Protein AF-A0AAV0BXD7-F1 (afdb_monomer)

Structure (mmCIF, N/CA/C/O backbone):
data_AF-A0AAV0BXD7-F1
#
_entry.id   AF-A0AAV0BXD7-F1
#
loop_
_atom_site.group_PDB
_atom_site.id
_atom_site.t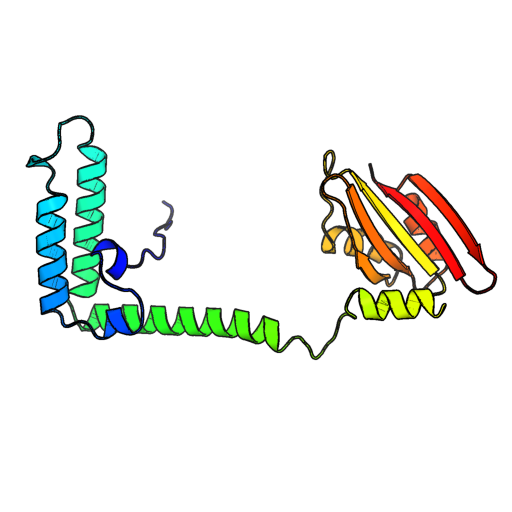ype_symbol
_atom_site.label_atom_id
_atom_site.label_alt_id
_atom_site.label_comp_id
_atom_site.label_asym_id
_atom_site.label_entity_id
_atom_site.label_seq_id
_atom_site.pdbx_PDB_ins_code
_atom_site.Cartn_x
_atom_site.Cartn_y
_atom_site.Cartn_z
_atom_site.occupancy
_atom_site.B_iso_or_equiv
_atom_site.auth_seq_id
_atom_site.auth_comp_id
_atom_site.auth_asym_id
_atom_site.auth_atom_id
_atom_site.pdbx_PDB_model_num
ATOM 1 N N . MET A 1 1 ? 23.981 0.381 -3.438 1.00 33.94 1 MET A N 1
ATOM 2 C CA . MET A 1 1 ? 23.405 0.064 -4.762 1.00 33.94 1 MET A CA 1
ATOM 3 C C . MET A 1 1 ? 22.057 -0.590 -4.518 1.00 33.94 1 MET A C 1
ATOM 5 O O . MET A 1 1 ? 22.000 -1.546 -3.753 1.00 33.94 1 MET A O 1
ATOM 9 N N . GLY A 1 2 ? 20.989 0.045 -5.006 1.00 35.38 2 GLY A N 1
ATOM 10 C CA . GLY A 1 2 ? 19.602 -0.238 -4.641 1.00 35.38 2 GLY A CA 1
ATOM 11 C C . GLY A 1 2 ? 19.158 -1.633 -5.059 1.00 35.38 2 GLY A C 1
ATOM 12 O O . GLY A 1 2 ? 19.275 -2.006 -6.223 1.00 35.38 2 GLY A O 1
ATOM 13 N N . ARG A 1 3 ? 18.633 -2.392 -4.094 1.00 39.47 3 ARG A N 1
ATOM 14 C CA . ARG A 1 3 ? 17.808 -3.575 -4.347 1.00 39.47 3 ARG A CA 1
ATOM 15 C C . ARG A 1 3 ? 16.413 -3.102 -4.761 1.00 39.47 3 ARG A C 1
ATOM 17 O O . ARG A 1 3 ? 15.443 -3.350 -4.061 1.00 39.47 3 ARG A O 1
ATOM 24 N N . ASP A 1 4 ? 16.339 -2.413 -5.893 1.00 37.16 4 ASP A N 1
ATOM 25 C CA . ASP A 1 4 ? 15.114 -2.268 -6.681 1.00 37.16 4 ASP A CA 1
ATOM 26 C C . ASP A 1 4 ? 15.006 -3.473 -7.628 1.00 37.16 4 ASP A C 1
ATOM 28 O O . ASP A 1 4 ? 14.724 -3.353 -8.819 1.00 37.16 4 ASP A O 1
ATOM 32 N N . GLU A 1 5 ? 15.283 -4.666 -7.096 1.00 47.72 5 GLU A N 1
ATOM 33 C CA . GLU A 1 5 ? 14.813 -5.902 -7.695 1.00 47.72 5 GLU A CA 1
ATOM 34 C C . GLU A 1 5 ? 13.338 -5.959 -7.307 1.00 47.72 5 GLU A C 1
ATOM 36 O O . GLU A 1 5 ? 12.943 -6.522 -6.285 1.00 47.72 5 GLU A O 1
ATOM 41 N N . GLU A 1 6 ? 12.541 -5.213 -8.084 1.00 49.84 6 GLU A N 1
ATOM 42 C CA . GLU A 1 6 ? 11.120 -5.460 -8.290 1.00 49.84 6 GLU A CA 1
ATOM 43 C C . GLU A 1 6 ? 10.896 -6.955 -8.089 1.00 49.84 6 GLU A C 1
ATOM 45 O O . GLU A 1 6 ? 11.649 -7.749 -8.657 1.00 49.84 6 GLU A O 1
ATOM 50 N N . VAL A 1 7 ? 9.929 -7.339 -7.252 1.00 50.66 7 VAL A N 1
ATOM 51 C CA . VAL A 1 7 ? 9.499 -8.735 -7.086 1.00 50.66 7 VAL A CA 1
ATOM 52 C C . VAL A 1 7 ? 8.868 -9.161 -8.415 1.00 50.66 7 VAL A C 1
ATOM 54 O O . VAL A 1 7 ? 7.652 -9.263 -8.561 1.00 50.66 7 VAL A O 1
ATOM 57 N N . ALA A 1 8 ? 9.720 -9.254 -9.427 1.00 56.94 8 ALA A N 1
ATOM 58 C CA . ALA A 1 8 ? 9.428 -9.472 -10.809 1.00 56.94 8 ALA A CA 1
ATOM 59 C C . ALA A 1 8 ? 9.098 -10.941 -10.854 1.00 56.94 8 ALA A C 1
ATOM 61 O O . ALA A 1 8 ? 9.928 -11.805 -10.576 1.00 56.94 8 ALA A O 1
ATOM 62 N N . ASP A 1 9 ? 7.831 -11.198 -11.110 1.00 77.00 9 ASP A N 1
ATOM 63 C CA . ASP A 1 9 ? 7.307 -12.533 -11.201 1.00 77.00 9 ASP A CA 1
ATOM 64 C C . ASP A 1 9 ? 8.135 -13.329 -12.227 1.00 77.00 9 ASP A C 1
ATOM 66 O O . ASP A 1 9 ? 8.041 -13.098 -13.435 1.00 77.00 9 ASP A O 1
ATOM 70 N N . HIS A 1 10 ? 9.001 -14.229 -11.743 1.00 82.69 10 HIS A N 1
ATOM 71 C CA . HIS A 1 10 ? 9.926 -14.988 -12.592 1.00 82.69 10 HIS A CA 1
ATOM 72 C C . HIS A 1 10 ? 9.168 -15.790 -13.659 1.00 82.69 10 HIS A C 1
ATOM 74 O O . HIS A 1 10 ? 9.637 -15.930 -14.791 1.00 82.69 10 HIS A O 1
ATOM 80 N N . TYR A 1 11 ? 7.950 -16.236 -13.333 1.00 85.00 11 TYR A N 1
ATOM 81 C CA . TYR A 1 11 ? 7.030 -16.874 -14.270 1.00 85.00 11 TYR A CA 1
ATOM 82 C C . TYR A 1 11 ? 6.629 -15.925 -15.419 1.00 85.00 11 TYR A C 1
ATOM 84 O O . TYR A 1 11 ? 6.744 -16.297 -16.588 1.00 85.00 11 TYR A O 1
ATOM 92 N N . SER A 1 12 ? 6.286 -14.667 -15.134 1.00 85.12 12 SER A N 1
ATOM 93 C CA . SER A 1 12 ? 5.970 -13.640 -16.141 1.00 85.12 12 SER A CA 1
ATOM 94 C C . SER A 1 12 ? 7.152 -13.326 -17.059 1.00 85.12 12 SER A C 1
ATOM 96 O O . SER A 1 12 ? 6.967 -13.145 -18.269 1.00 85.12 12 SER A O 1
ATOM 98 N N . VAL A 1 13 ? 8.386 -13.338 -16.538 1.00 86.06 13 VAL A N 1
ATOM 99 C CA . VAL A 1 13 ? 9.598 -13.161 -17.363 1.00 86.06 13 VAL A CA 1
ATOM 100 C C . VAL A 1 13 ? 9.714 -14.275 -18.405 1.00 86.06 13 VAL A C 1
ATOM 102 O O . VAL A 1 13 ? 10.025 -13.994 -19.563 1.00 86.06 13 VAL A O 1
ATOM 105 N N . LEU A 1 14 ? 9.350 -15.511 -18.061 1.00 84.75 14 LEU A N 1
ATOM 106 C CA . LEU A 1 14 ? 9.288 -16.651 -18.988 1.00 84.75 14 LEU A CA 1
ATOM 107 C C . LEU A 1 14 ? 8.033 -16.648 -19.879 1.00 84.75 14 LEU A C 1
ATOM 109 O O . LEU A 1 14 ? 8.008 -17.334 -20.897 1.00 84.75 14 LEU A O 1
ATOM 113 N N . GLY A 1 15 ? 7.033 -15.818 -19.567 1.00 82.50 15 GLY A N 1
ATOM 114 C CA . GLY A 1 15 ? 5.733 -15.799 -20.250 1.00 82.50 15 GLY A CA 1
ATOM 115 C C . GLY A 1 15 ? 4.795 -16.914 -19.784 1.00 82.50 15 GLY A C 1
ATOM 116 O O . GLY A 1 15 ? 3.957 -17.372 -20.554 1.00 82.50 15 GLY A O 1
ATOM 117 N N . LEU A 1 16 ? 4.976 -17.373 -18.548 1.00 84.62 16 LEU A N 1
ATOM 118 C CA . LEU A 1 16 ? 4.164 -18.388 -17.892 1.00 84.62 16 LEU A CA 1
ATOM 119 C C . LEU A 1 16 ? 3.165 -17.726 -16.929 1.00 84.62 16 LEU A C 1
ATOM 121 O O . LEU A 1 16 ? 3.444 -16.637 -16.420 1.00 84.62 16 LEU A O 1
ATOM 125 N N . PRO A 1 17 ? 2.011 -18.362 -16.661 1.00 79.06 17 PRO A N 1
ATOM 126 C CA . PRO A 1 17 ? 1.059 -17.854 -15.681 1.00 79.06 17 PRO A CA 1
ATOM 127 C C . PRO A 1 17 ? 1.671 -17.847 -14.272 1.00 79.06 17 PRO A C 1
ATOM 129 O O . PRO A 1 17 ? 2.262 -18.831 -13.830 1.00 79.06 17 PRO A O 1
ATOM 132 N N . SER A 1 18 ? 1.514 -16.729 -13.560 1.00 76.81 18 SER A N 1
ATOM 133 C CA . SER A 1 18 ? 1.902 -16.584 -12.151 1.00 76.81 18 SER A CA 1
ATOM 134 C C . SER A 1 18 ? 0.850 -17.171 -11.212 1.00 76.81 18 SER A C 1
ATOM 136 O O . SER A 1 18 ? -0.349 -17.084 -11.474 1.00 76.81 18 SER A O 1
ATOM 138 N N . GLY A 1 19 ? 1.276 -17.668 -10.049 1.00 70.56 19 GLY A N 1
ATOM 139 C CA . GLY A 1 19 ? 0.378 -18.056 -8.959 1.00 70.56 19 GLY A CA 1
ATOM 140 C C . GLY A 1 19 ? 0.235 -19.561 -8.810 1.00 70.56 19 GLY A C 1
ATOM 141 O O . GLY A 1 19 ? 1.196 -20.290 -9.021 1.00 70.56 19 GLY A O 1
ATOM 142 N N . GLU A 1 20 ? -0.962 -20.015 -8.434 1.00 67.50 20 GLU A N 1
ATOM 143 C CA . GLU A 1 20 ? -1.267 -21.443 -8.253 1.00 67.50 20 GLU A CA 1
ATOM 144 C C . GLU A 1 20 ? -1.014 -22.253 -9.531 1.00 67.50 20 GLU A C 1
ATOM 146 O O . GLU A 1 20 ? -0.604 -23.406 -9.454 1.00 67.50 20 GLU A O 1
ATOM 151 N N . GLU A 1 21 ? -1.241 -21.661 -10.706 1.00 74.06 21 GLU A N 1
ATOM 152 C CA . GLU A 1 21 ? -0.943 -22.312 -11.984 1.00 74.06 21 GLU A CA 1
ATOM 153 C C . GLU A 1 21 ? 0.560 -22.376 -12.260 1.00 74.06 21 GLU A C 1
ATOM 155 O O . GLU A 1 21 ? 1.041 -23.411 -12.710 1.00 74.06 21 GLU A O 1
ATOM 160 N N . GLY A 1 22 ? 1.311 -21.325 -11.917 1.00 75.12 22 GLY A N 1
ATOM 161 C CA . GLY A 1 22 ? 2.767 -21.280 -12.073 1.00 75.12 22 GLY A CA 1
ATOM 162 C C . GLY A 1 22 ? 3.482 -22.346 -11.243 1.00 75.12 22 GLY A C 1
ATOM 163 O O . GLY A 1 22 ? 4.311 -23.086 -11.770 1.00 75.12 22 GLY A O 1
ATOM 164 N N . SER A 1 23 ? 3.094 -22.505 -9.974 1.00 70.75 23 SER A N 1
ATOM 165 C CA . SER A 1 23 ? 3.673 -23.518 -9.076 1.00 70.75 23 SER A CA 1
ATOM 166 C C . SER A 1 23 ? 3.314 -24.959 -9.474 1.00 70.75 23 SER A C 1
ATOM 168 O O . SER A 1 23 ? 4.019 -25.896 -9.103 1.00 70.75 23 SER A O 1
ATOM 170 N N . LYS A 1 24 ? 2.230 -25.158 -10.242 1.00 78.69 24 LYS A N 1
ATOM 171 C CA . LYS A 1 24 ? 1.812 -26.470 -10.773 1.00 78.69 24 LYS A CA 1
ATOM 172 C C . LYS A 1 24 ? 2.527 -26.855 -12.072 1.00 78.69 24 LYS A C 1
ATOM 174 O O . LYS A 1 24 ? 2.364 -27.983 -12.536 1.00 78.69 24 LYS A O 1
ATOM 179 N N . LEU A 1 25 ? 3.305 -25.953 -12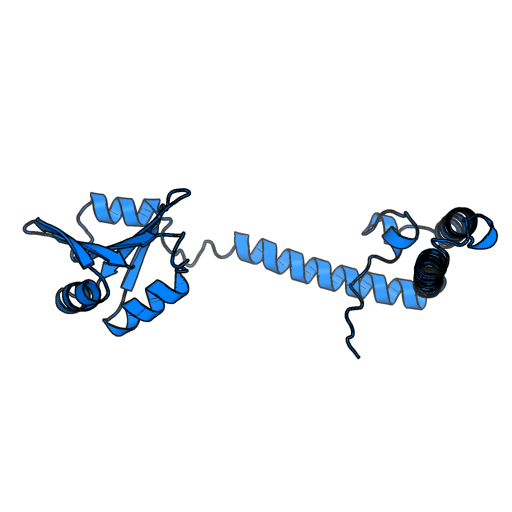.677 1.00 82.25 25 LEU A N 1
ATOM 180 C CA . LEU A 1 25 ? 4.023 -26.245 -13.917 1.00 82.25 25 LEU A CA 1
ATOM 181 C C . LEU A 1 25 ? 5.151 -27.257 -13.687 1.00 82.25 25 LEU A C 1
ATOM 183 O O . LEU A 1 25 ? 5.917 -27.176 -12.726 1.00 82.25 25 LEU A O 1
ATOM 187 N N . SER A 1 26 ? 5.289 -28.195 -14.624 1.00 83.62 26 SER A N 1
ATOM 188 C CA . SER A 1 26 ? 6.426 -29.119 -14.664 1.00 83.62 26 SER A CA 1
ATOM 189 C C . SER A 1 26 ? 7.719 -28.369 -15.034 1.00 83.62 26 SER A C 1
ATOM 191 O O . SER A 1 26 ? 7.671 -27.468 -15.883 1.00 83.62 26 SER A O 1
ATOM 193 N N . PRO A 1 27 ? 8.890 -28.740 -14.474 1.00 83.44 27 PRO A N 1
ATOM 194 C CA . PRO A 1 27 ? 10.184 -28.167 -14.867 1.00 83.44 27 PRO A CA 1
ATOM 195 C C . PRO A 1 27 ? 10.452 -28.267 -16.378 1.00 83.44 27 PRO A C 1
ATOM 197 O O . PRO A 1 27 ? 11.106 -27.399 -16.958 1.00 83.44 27 PRO A O 1
ATOM 200 N N . GLU A 1 28 ? 9.889 -29.270 -17.055 1.00 86.44 28 GLU A N 1
ATOM 201 C CA . GLU A 1 28 ? 9.986 -29.410 -18.511 1.00 86.44 28 GLU A CA 1
ATOM 202 C C . GLU A 1 28 ? 9.255 -28.288 -19.261 1.00 86.44 28 GLU A C 1
ATOM 204 O O . GLU A 1 28 ? 9.769 -27.755 -20.248 1.00 86.44 28 GLU A O 1
ATOM 209 N N . ALA A 1 29 ? 8.080 -27.879 -18.771 1.00 86.94 29 ALA A N 1
ATOM 210 C CA . ALA A 1 29 ? 7.321 -26.769 -19.342 1.00 86.94 29 ALA A CA 1
ATOM 211 C C . ALA A 1 29 ? 8.070 -25.439 -19.162 1.00 86.94 29 ALA A C 1
ATOM 213 O O . ALA A 1 29 ? 8.129 -24.629 -20.090 1.00 86.94 29 ALA A O 1
ATOM 214 N N . ILE A 1 30 ? 8.714 -25.256 -18.005 1.00 87.56 30 ILE A N 1
ATOM 215 C CA . ILE A 1 30 ? 9.555 -24.091 -17.700 1.00 87.56 30 ILE A CA 1
ATOM 216 C C . ILE A 1 30 ? 10.759 -24.039 -18.648 1.00 87.56 30 ILE A C 1
ATOM 218 O O . ILE A 1 30 ? 11.016 -23.009 -19.276 1.00 87.56 30 ILE A O 1
ATOM 222 N N . ARG A 1 31 ? 11.453 -25.168 -18.835 1.00 89.12 31 ARG A N 1
ATOM 223 C CA . ARG A 1 31 ? 12.578 -25.288 -19.776 1.00 89.12 31 ARG A CA 1
ATOM 224 C C . ARG A 1 31 ? 12.158 -25.004 -21.219 1.00 89.12 31 ARG A C 1
ATOM 226 O O . ARG A 1 31 ? 12.881 -24.324 -21.949 1.00 89.12 31 ARG A O 1
ATOM 233 N N . LYS A 1 32 ? 10.983 -25.485 -21.632 1.00 90.50 32 LYS A N 1
ATOM 234 C CA . LYS A 1 32 ? 10.425 -25.231 -22.968 1.00 90.50 32 LYS A CA 1
ATOM 235 C C . LYS A 1 32 ? 10.125 -23.745 -23.184 1.00 90.50 32 LYS A C 1
ATOM 237 O O . LYS A 1 32 ? 10.503 -23.199 -24.222 1.00 90.50 32 LYS A O 1
ATOM 242 N N . ALA A 1 33 ? 9.494 -23.088 -22.211 1.00 89.44 33 ALA A N 1
ATOM 243 C CA . ALA A 1 33 ? 9.203 -21.656 -22.266 1.00 89.44 33 ALA A CA 1
ATOM 244 C C . ALA A 1 33 ? 10.486 -20.813 -22.298 1.00 89.44 33 ALA A C 1
ATOM 246 O O . ALA A 1 33 ? 10.608 -19.909 -23.127 1.00 89.44 33 ALA A O 1
ATOM 247 N N . TYR A 1 34 ? 11.479 -21.174 -21.477 1.00 90.81 34 TYR A N 1
ATOM 248 C CA . TYR A 1 34 ? 12.809 -20.566 -21.504 1.00 90.81 34 TYR A CA 1
ATOM 249 C C . TYR A 1 34 ? 13.436 -20.644 -22.897 1.00 90.81 34 TYR A C 1
ATOM 251 O O . TYR A 1 34 ? 13.834 -19.619 -23.443 1.00 90.81 34 TYR A O 1
ATOM 259 N N . TYR A 1 35 ? 13.468 -21.831 -23.510 1.00 89.06 35 TYR A N 1
ATOM 260 C CA . TYR A 1 35 ? 14.083 -22.011 -24.825 1.00 89.06 35 TYR A CA 1
ATOM 261 C C . TYR A 1 35 ? 13.369 -21.206 -25.920 1.00 89.06 35 TYR A C 1
ATOM 263 O O . TYR A 1 35 ? 14.014 -20.559 -26.749 1.00 89.06 35 TYR A O 1
ATOM 271 N N . ALA A 1 36 ? 12.032 -21.186 -25.897 1.00 88.88 36 ALA A N 1
ATOM 272 C CA . ALA A 1 36 ? 11.234 -20.386 -26.822 1.00 88.88 36 ALA A CA 1
ATOM 273 C C . ALA A 1 36 ? 11.543 -18.885 -26.688 1.00 88.88 36 ALA A C 1
ATOM 275 O O . ALA A 1 36 ? 11.736 -18.193 -27.692 1.00 88.88 36 ALA A O 1
ATOM 276 N N . LYS A 1 37 ? 11.650 -18.390 -25.451 1.00 86.81 37 LYS A N 1
ATOM 277 C CA . LYS A 1 37 ? 11.888 -16.972 -25.171 1.00 86.81 37 LYS A CA 1
ATOM 278 C C . LYS A 1 37 ? 13.338 -16.558 -25.409 1.00 86.81 37 LYS A C 1
ATOM 280 O O . LYS A 1 37 ? 13.570 -15.502 -25.989 1.00 86.81 37 LYS A O 1
ATOM 285 N N . ALA A 1 38 ? 14.302 -17.414 -25.080 1.00 87.25 38 ALA A N 1
ATOM 286 C CA . ALA A 1 38 ? 15.720 -17.213 -25.373 1.00 87.25 38 ALA A CA 1
ATOM 287 C C . ALA A 1 38 ? 15.965 -17.090 -26.884 1.00 87.25 38 ALA A C 1
ATOM 289 O O . ALA A 1 38 ? 16.699 -16.209 -27.320 1.00 87.25 38 ALA A O 1
ATOM 290 N N . LYS A 1 39 ? 15.284 -17.908 -27.698 1.00 85.19 39 LYS A N 1
ATOM 291 C CA . LYS A 1 39 ? 15.360 -17.828 -29.165 1.00 85.19 39 LYS A CA 1
ATOM 292 C C . LYS A 1 39 ? 14.765 -16.530 -29.723 1.00 85.19 39 LYS A C 1
ATOM 294 O O . LYS A 1 39 ? 15.256 -16.022 -30.729 1.00 85.19 39 LYS A O 1
ATOM 299 N N . ALA A 1 40 ? 13.717 -16.004 -29.089 1.00 82.25 40 ALA A N 1
ATOM 300 C CA . ALA A 1 40 ? 13.080 -14.746 -29.480 1.00 82.25 40 ALA A CA 1
ATOM 301 C C . ALA A 1 40 ? 13.879 -13.506 -29.037 1.00 82.25 40 ALA A C 1
ATOM 303 O O . ALA A 1 40 ? 13.872 -12.487 -29.726 1.00 82.25 40 ALA A O 1
ATOM 304 N N . LEU A 1 41 ? 14.562 -13.595 -27.893 1.00 77.94 41 LEU A N 1
ATOM 305 C CA . LEU A 1 41 ? 15.331 -12.505 -27.284 1.00 77.94 41 LEU A CA 1
ATOM 306 C C . LEU A 1 41 ? 16.836 -12.567 -27.586 1.00 77.94 41 LEU A C 1
ATOM 308 O O . LEU A 1 41 ? 17.592 -11.771 -27.037 1.00 77.94 41 LEU A O 1
ATOM 312 N N . HIS A 1 42 ? 17.280 -13.482 -28.451 1.00 77.69 42 HIS A N 1
ATOM 313 C CA . HIS A 1 42 ? 18.697 -13.642 -28.762 1.00 77.69 42 HIS A CA 1
ATOM 314 C C . HIS A 1 42 ? 19.271 -12.361 -29.407 1.00 77.69 42 HIS A C 1
ATOM 316 O O . HIS A 1 42 ? 18.711 -11.887 -30.404 1.00 77.69 42 HIS A O 1
ATOM 322 N N . PRO A 1 43 ? 20.385 -11.807 -28.888 1.00 70.88 43 PRO A N 1
ATOM 323 C CA . PRO A 1 43 ? 20.931 -10.528 -29.351 1.00 70.88 43 PRO A CA 1
ATOM 324 C C . PRO A 1 43 ? 21.376 -10.561 -30.822 1.00 70.88 43 PRO A C 1
ATOM 326 O O . PRO A 1 43 ? 21.263 -9.551 -31.503 1.00 70.88 43 PRO A O 1
ATOM 329 N N . ASP A 1 44 ? 21.767 -11.730 -31.340 1.00 74.81 44 ASP A N 1
ATOM 330 C CA . ASP A 1 44 ? 22.166 -11.937 -32.749 1.00 74.81 44 ASP A CA 1
ATOM 331 C C . ASP A 1 44 ? 21.054 -11.627 -33.768 1.00 74.81 44 ASP A C 1
ATOM 333 O O . ASP A 1 44 ? 21.323 -11.254 -34.903 1.00 74.81 44 ASP A O 1
ATOM 337 N N . LYS A 1 45 ? 19.779 -11.737 -33.367 1.00 67.19 45 LYS A N 1
ATOM 338 C CA . LYS A 1 45 ? 18.637 -11.464 -34.256 1.00 67.19 45 LYS A CA 1
ATOM 339 C C . LYS A 1 45 ? 18.146 -10.017 -34.202 1.00 67.19 45 LYS A C 1
ATOM 341 O O . LYS A 1 45 ? 17.186 -9.688 -34.900 1.00 67.19 45 LYS A O 1
ATOM 346 N N . ARG A 1 46 ? 18.736 -9.159 -33.359 1.00 65.88 46 ARG A N 1
ATOM 347 C CA . ARG A 1 46 ? 18.281 -7.776 -33.149 1.00 65.88 46 ARG A CA 1
ATOM 348 C C . ARG A 1 46 ? 19.294 -6.774 -33.724 1.00 65.88 46 ARG A C 1
ATOM 350 O O . ARG A 1 46 ? 20.485 -6.914 -33.475 1.00 65.88 46 ARG A O 1
ATOM 357 N N . PRO A 1 47 ? 18.847 -5.740 -34.462 1.00 66.06 47 PRO A N 1
ATOM 358 C CA . PRO A 1 47 ? 19.742 -4.727 -35.016 1.00 66.06 47 PRO A CA 1
ATOM 359 C C . PRO A 1 47 ? 20.486 -3.956 -33.910 1.00 66.06 47 PRO A C 1
ATOM 361 O O . PRO A 1 47 ? 19.927 -3.672 -32.846 1.00 66.06 47 PRO A O 1
ATOM 364 N N . ASN A 1 48 ? 21.742 -3.584 -34.196 1.00 59.09 48 ASN A N 1
ATOM 365 C CA . ASN A 1 48 ? 22.750 -3.050 -33.260 1.00 59.09 48 ASN A CA 1
ATOM 366 C C . ASN A 1 48 ? 22.294 -1.893 -32.346 1.00 59.09 48 ASN A C 1
ATOM 368 O O . ASN A 1 48 ? 22.890 -1.674 -31.294 1.00 59.09 48 ASN A O 1
ATOM 372 N N . SER A 1 49 ? 21.230 -1.167 -32.701 1.00 60.16 49 SER A N 1
ATOM 373 C CA . SER A 1 49 ? 20.737 -0.014 -31.938 1.00 60.16 49 SER A CA 1
ATOM 374 C C . SER A 1 49 ? 20.031 -0.375 -30.615 1.00 60.16 49 SER A C 1
ATOM 376 O O . SER A 1 49 ? 19.793 0.515 -29.805 1.00 60.16 49 SER A O 1
ATOM 378 N N . HIS A 1 50 ? 19.692 -1.651 -30.365 1.00 62.00 50 HIS A N 1
ATOM 379 C CA . HIS A 1 50 ? 18.986 -2.106 -29.145 1.00 62.00 50 HIS A CA 1
ATOM 380 C C . HIS A 1 50 ? 19.770 -3.156 -28.330 1.00 62.00 50 HIS A C 1
ATOM 382 O O . HIS A 1 50 ? 19.204 -3.826 -27.460 1.00 62.00 50 HIS A O 1
ATOM 388 N N . ASN A 1 51 ? 21.073 -3.308 -28.588 1.00 67.19 51 ASN A N 1
ATOM 389 C CA . ASN A 1 51 ? 21.877 -4.407 -28.041 1.00 67.19 51 ASN A CA 1
ATOM 390 C C . ASN A 1 51 ? 21.950 -4.394 -26.496 1.00 67.19 51 ASN A C 1
ATOM 392 O O . ASN A 1 51 ? 21.787 -5.427 -25.852 1.00 67.19 51 ASN A O 1
ATOM 396 N N . ALA A 1 52 ? 22.072 -3.211 -25.880 1.00 72.12 52 ALA A N 1
ATOM 397 C CA . ALA A 1 52 ? 22.122 -3.077 -24.419 1.00 72.12 52 ALA A CA 1
ATOM 398 C C . ALA A 1 52 ? 20.822 -3.534 -23.723 1.00 72.12 52 ALA A C 1
ATOM 400 O O . ALA A 1 52 ? 20.866 -4.203 -22.690 1.00 72.12 52 ALA A O 1
ATOM 401 N N . ALA A 1 53 ? 19.659 -3.218 -24.303 1.00 72.75 53 ALA A N 1
ATOM 402 C CA . ALA A 1 53 ? 18.368 -3.662 -23.777 1.00 72.75 53 ALA A CA 1
ATOM 403 C C . ALA A 1 53 ? 18.174 -5.173 -23.976 1.00 72.75 53 ALA A C 1
ATOM 405 O O . ALA A 1 53 ? 17.772 -5.865 -23.045 1.00 72.75 53 ALA A O 1
ATOM 406 N N . ALA A 1 54 ? 18.547 -5.697 -25.150 1.00 74.06 54 ALA A N 1
ATOM 407 C CA . ALA A 1 54 ? 18.484 -7.129 -25.440 1.00 74.06 54 ALA A CA 1
ATOM 408 C C . ALA A 1 54 ? 19.357 -7.953 -24.480 1.00 74.06 54 ALA A C 1
ATOM 410 O O . ALA A 1 54 ? 18.912 -8.984 -23.979 1.00 74.06 54 ALA A O 1
ATOM 411 N N . HIS A 1 55 ? 20.562 -7.470 -24.163 1.00 78.81 55 HIS A N 1
ATOM 412 C CA . HIS A 1 55 ? 21.443 -8.126 -23.202 1.00 78.81 55 HIS A CA 1
ATOM 413 C C . HIS A 1 55 ? 20.847 -8.123 -21.786 1.00 78.81 55 HIS A C 1
ATOM 415 O O . HIS A 1 55 ? 20.840 -9.156 -21.121 1.00 78.81 55 HIS A O 1
ATOM 421 N N . ARG A 1 56 ? 20.262 -6.998 -21.349 1.00 82.62 56 ARG A N 1
ATOM 422 C CA . ARG A 1 56 ? 19.590 -6.891 -20.044 1.00 82.62 56 ARG A CA 1
ATOM 423 C C . ARG A 1 56 ? 18.375 -7.817 -19.937 1.00 82.62 56 ARG A C 1
ATOM 425 O O . ARG A 1 56 ? 18.189 -8.460 -18.907 1.00 82.62 56 ARG A O 1
ATOM 432 N N . ASP A 1 57 ? 17.556 -7.899 -20.981 1.00 81.62 57 ASP A N 1
ATOM 433 C CA . ASP A 1 57 ? 16.389 -8.790 -21.010 1.00 81.62 57 ASP A CA 1
ATOM 434 C C . ASP A 1 57 ? 16.806 -10.266 -20.996 1.00 81.62 57 ASP A C 1
ATOM 436 O O . ASP A 1 57 ? 16.200 -11.079 -20.296 1.00 81.62 57 ASP 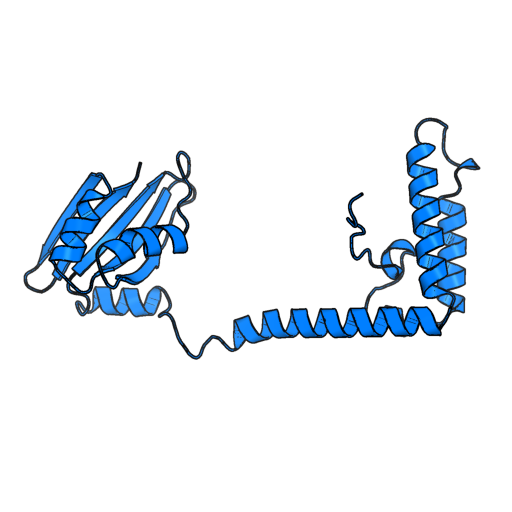A O 1
ATOM 440 N N . PHE A 1 58 ? 17.880 -10.611 -21.711 1.00 84.56 58 PHE A N 1
ATOM 441 C CA . PHE A 1 58 ? 18.431 -11.963 -21.714 1.00 84.56 58 PHE A CA 1
ATOM 442 C C . PHE A 1 58 ? 19.020 -12.352 -20.350 1.00 84.56 58 PHE A C 1
ATOM 444 O O . PHE A 1 58 ? 18.757 -13.446 -19.856 1.00 84.56 58 PHE A O 1
ATOM 451 N N . GLN A 1 59 ? 19.743 -11.439 -19.695 1.00 85.31 59 GLN A N 1
ATOM 452 C CA . GLN A 1 59 ? 20.245 -11.639 -18.331 1.00 85.31 59 GLN A CA 1
ATOM 453 C C . GLN A 1 59 ? 19.103 -11.864 -17.328 1.00 85.31 59 GLN A C 1
ATOM 455 O O . GLN A 1 59 ? 19.177 -12.772 -16.502 1.00 85.31 59 GLN A O 1
ATOM 460 N N . LYS A 1 60 ? 18.010 -11.093 -17.429 1.00 86.56 60 LYS A N 1
ATOM 461 C CA . LYS A 1 60 ? 16.807 -11.290 -16.599 1.00 86.56 60 LYS A CA 1
ATOM 462 C C . LYS A 1 60 ? 16.151 -12.649 -16.836 1.00 86.56 60 LYS A C 1
ATOM 464 O O . LYS A 1 60 ? 15.717 -13.295 -15.879 1.00 86.56 60 LYS A O 1
ATOM 469 N N . LEU A 1 61 ? 16.069 -13.079 -18.098 1.00 87.50 61 LEU A N 1
ATOM 470 C CA . LEU A 1 61 ? 15.531 -14.388 -18.466 1.00 87.50 61 LEU A CA 1
ATOM 471 C C . LEU A 1 61 ? 16.375 -15.520 -17.867 1.00 87.50 61 LEU A C 1
ATOM 473 O O . LEU A 1 61 ? 15.809 -16.458 -17.309 1.00 87.50 61 LEU A O 1
ATOM 477 N N . LEU A 1 62 ? 17.705 -15.409 -17.949 1.00 88.25 62 LEU A N 1
ATOM 478 C CA . LEU A 1 62 ? 18.631 -16.388 -17.384 1.00 88.25 62 LEU A CA 1
ATOM 479 C C . LEU A 1 62 ? 18.464 -16.487 -15.865 1.00 88.25 62 LEU A C 1
ATOM 481 O O . LEU A 1 62 ? 18.200 -17.576 -15.369 1.00 88.25 62 LEU A O 1
ATOM 485 N N . ASN A 1 63 ? 18.506 -15.355 -15.154 1.00 87.62 63 ASN A N 1
ATOM 486 C CA . ASN A 1 63 ? 18.322 -15.319 -13.699 1.00 87.62 63 ASN A CA 1
ATOM 487 C C . ASN A 1 63 ? 16.978 -15.947 -13.279 1.00 87.62 63 ASN A C 1
ATOM 489 O O . ASN A 1 63 ? 16.914 -16.778 -12.378 1.00 87.62 63 ASN A O 1
ATOM 493 N N . SER A 1 64 ? 15.899 -15.632 -14.005 1.00 87.38 64 SER A N 1
ATOM 494 C CA . SER A 1 64 ? 14.571 -16.203 -13.732 1.00 87.38 64 SER A CA 1
ATOM 495 C C . SER A 1 64 ? 14.528 -17.718 -13.952 1.00 87.38 64 SER A C 1
ATOM 497 O O . SER A 1 64 ? 13.901 -18.438 -13.177 1.00 87.38 64 SER A O 1
ATOM 499 N N . TYR A 1 65 ? 15.208 -18.222 -14.986 1.00 89.00 65 TYR A N 1
ATOM 500 C CA . TYR A 1 65 ? 15.334 -19.660 -15.209 1.00 89.00 65 TYR A CA 1
ATOM 501 C C . TYR A 1 65 ? 16.180 -20.329 -14.123 1.00 89.00 65 TYR A C 1
ATOM 503 O O . TYR A 1 65 ? 15.818 -21.407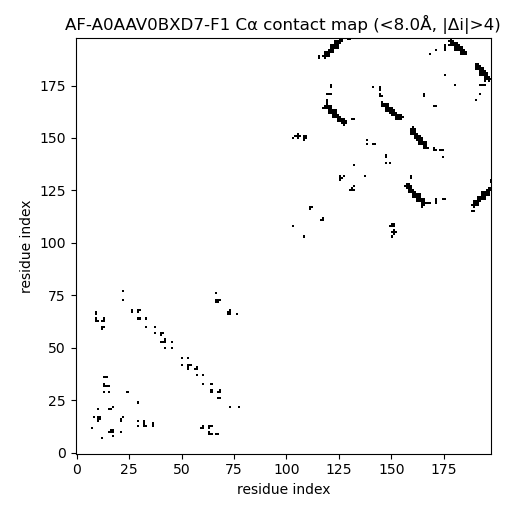 -13.672 1.00 89.00 65 TYR A O 1
ATOM 511 N N . GLU A 1 66 ? 17.258 -19.703 -13.649 1.00 87.00 66 GLU A N 1
ATOM 512 C CA . GLU A 1 66 ? 18.083 -20.265 -12.574 1.00 87.00 66 GLU A CA 1
ATOM 513 C C . GLU A 1 66 ? 17.333 -20.424 -11.253 1.00 87.00 66 GLU A C 1
ATOM 515 O O . GLU A 1 66 ? 17.522 -21.423 -10.564 1.00 87.00 66 GLU A O 1
ATOM 520 N N . VAL A 1 67 ? 16.433 -19.494 -10.932 1.00 84.81 67 VAL A N 1
ATOM 521 C CA . VAL A 1 67 ? 15.571 -19.600 -9.747 1.00 84.81 67 VAL A CA 1
ATOM 522 C C . VAL A 1 67 ? 14.530 -20.715 -9.903 1.00 84.81 67 VAL A C 1
ATOM 524 O O . VAL A 1 67 ? 14.200 -21.385 -8.923 1.00 84.81 67 VAL A O 1
ATOM 527 N N . LEU A 1 68 ? 14.026 -20.943 -11.121 1.00 83.56 68 LEU A N 1
ATOM 528 C CA . LEU A 1 68 ? 12.933 -21.885 -11.396 1.00 83.56 68 LEU A CA 1
ATOM 529 C C . LEU A 1 68 ? 13.384 -23.285 -11.852 1.00 83.56 68 LEU A C 1
ATOM 531 O O . LEU A 1 68 ? 12.564 -24.204 -11.833 1.00 83.56 68 LEU A O 1
ATOM 535 N N . LYS A 1 69 ? 14.650 -23.465 -12.261 1.00 84.31 69 LYS A N 1
ATOM 536 C CA . LYS A 1 69 ? 15.198 -24.760 -12.717 1.00 84.31 69 LYS A CA 1
ATOM 537 C C . LYS A 1 69 ? 15.286 -25.769 -11.573 1.00 84.31 69 LYS A C 1
ATOM 539 O O . LYS A 1 69 ? 15.019 -26.950 -11.778 1.00 84.31 69 LYS A O 1
ATOM 544 N N . ASP A 1 70 ? 15.662 -25.296 -10.387 1.00 85.19 70 ASP A N 1
ATOM 545 C CA . ASP A 1 70 ? 15.869 -26.113 -9.201 1.00 85.19 70 ASP A CA 1
ATOM 546 C C . ASP A 1 70 ? 14.579 -26.167 -8.379 1.00 85.19 70 ASP A C 1
ATOM 548 O O . ASP A 1 70 ? 14.018 -25.149 -7.970 1.00 85.19 70 ASP A O 1
ATOM 552 N N . GLU A 1 71 ? 14.104 -27.376 -8.080 1.00 80.44 71 GLU A N 1
ATOM 553 C CA . GLU A 1 71 ? 12.861 -27.547 -7.321 1.00 80.44 71 GLU A CA 1
ATOM 554 C C . GLU A 1 71 ? 12.948 -26.918 -5.921 1.00 80.44 71 GLU A C 1
ATOM 556 O O . GLU A 1 71 ? 11.970 -26.363 -5.417 1.00 80.44 71 GLU A O 1
ATOM 561 N N . ARG A 1 72 ? 14.136 -26.947 -5.307 1.00 82.19 72 ARG A N 1
ATOM 562 C CA . ARG A 1 72 ? 14.380 -26.384 -3.974 1.00 82.19 72 ARG A CA 1
ATOM 563 C C . ARG A 1 72 ? 14.239 -24.861 -3.952 1.00 82.19 72 ARG A C 1
ATOM 565 O O . ARG A 1 72 ? 13.633 -24.326 -3.024 1.00 82.19 72 ARG A O 1
ATOM 572 N N . THR A 1 73 ? 14.798 -24.165 -4.942 1.00 82.19 73 THR A N 1
ATOM 573 C CA . THR A 1 73 ? 14.708 -22.699 -5.051 1.00 82.19 73 THR A CA 1
ATOM 574 C C . THR A 1 73 ? 13.314 -22.276 -5.486 1.00 82.19 73 THR A C 1
ATOM 576 O O . THR A 1 73 ? 12.767 -21.342 -4.903 1.00 82.19 73 THR A O 1
ATOM 579 N N . ARG A 1 74 ? 12.693 -23.030 -6.403 1.00 82.12 74 ARG A N 1
ATOM 580 C CA . ARG A 1 74 ? 11.297 -22.848 -6.811 1.00 82.12 74 ARG A CA 1
ATOM 581 C C . ARG A 1 74 ? 10.352 -22.933 -5.616 1.00 82.12 74 ARG A C 1
ATOM 583 O O . ARG A 1 74 ? 9.601 -22.000 -5.369 1.00 82.12 74 ARG A O 1
ATOM 590 N N . LYS A 1 75 ? 10.464 -23.992 -4.808 1.00 80.69 75 LYS A N 1
ATOM 591 C CA . LYS A 1 75 ? 9.634 -24.175 -3.610 1.00 80.69 75 LYS A CA 1
ATOM 592 C C . LYS A 1 75 ? 9.794 -23.026 -2.616 1.00 80.69 75 LYS A C 1
ATOM 594 O O . LYS A 1 75 ? 8.804 -22.585 -2.042 1.00 80.69 75 LYS A O 1
ATOM 599 N N . ARG A 1 76 ? 11.025 -22.546 -2.407 1.00 81.31 76 ARG A N 1
ATOM 600 C CA . ARG A 1 76 ? 11.290 -21.397 -1.531 1.00 81.31 76 ARG A CA 1
ATOM 601 C C . ARG A 1 76 ? 10.614 -20.131 -2.065 1.00 81.31 76 ARG A C 1
ATOM 603 O O . ARG A 1 76 ? 9.917 -19.461 -1.312 1.00 81.31 76 ARG A O 1
ATOM 610 N N . PHE A 1 77 ? 10.751 -19.867 -3.362 1.00 76.38 77 PHE A N 1
ATOM 611 C CA . PHE A 1 77 ? 10.097 -18.741 -4.023 1.00 76.38 77 PHE A CA 1
ATOM 612 C C . PHE A 1 77 ? 8.565 -18.831 -3.951 1.00 76.38 77 PHE A C 1
ATOM 614 O O . PHE A 1 77 ? 7.903 -17.838 -3.656 1.00 76.38 77 PHE A O 1
ATOM 621 N N . ASP A 1 78 ? 7.994 -20.016 -4.179 1.00 77.44 78 ASP A N 1
ATOM 622 C CA . ASP A 1 78 ? 6.551 -20.248 -4.095 1.00 77.44 78 ASP A CA 1
ATOM 623 C C . ASP A 1 78 ? 6.024 -20.051 -2.665 1.00 77.44 78 ASP A C 1
ATOM 625 O O . ASP A 1 78 ? 4.960 -19.454 -2.487 1.00 77.44 78 ASP A O 1
ATOM 629 N N . ASP A 1 79 ? 6.770 -20.493 -1.646 1.00 77.75 79 ASP A N 1
ATOM 630 C CA . ASP A 1 79 ? 6.441 -20.284 -0.230 1.00 77.75 79 ASP A CA 1
ATOM 631 C C . ASP A 1 79 ? 6.459 -18.791 0.138 1.00 77.75 79 ASP A C 1
ATOM 633 O O . ASP A 1 79 ? 5.480 -18.271 0.682 1.00 77.75 79 ASP A O 1
ATOM 637 N N . GLU A 1 80 ? 7.501 -18.064 -0.280 1.00 73.69 80 GLU A N 1
ATOM 638 C CA . GLU A 1 80 ? 7.615 -16.610 -0.099 1.00 73.69 80 GLU A CA 1
ATOM 639 C C . GLU A 1 80 ? 6.488 -15.859 -0.835 1.00 73.69 80 GLU A C 1
ATOM 641 O O . GLU A 1 80 ? 5.844 -14.969 -0.269 1.00 73.69 80 GLU A O 1
ATOM 646 N N . CYS A 1 81 ? 6.164 -16.261 -2.069 1.00 69.38 81 CYS A N 1
ATOM 647 C CA . CYS A 1 81 ? 5.037 -15.723 -2.833 1.00 69.38 81 CYS A CA 1
ATOM 648 C C . CYS A 1 81 ? 3.686 -16.006 -2.163 1.00 69.38 81 CYS A C 1
ATOM 650 O O . CYS A 1 81 ? 2.805 -15.140 -2.146 1.00 69.38 81 CYS A O 1
ATOM 652 N N . LYS A 1 82 ? 3.490 -17.209 -1.617 1.00 67.19 82 LYS A N 1
ATOM 653 C CA . LYS A 1 82 ? 2.256 -17.600 -0.926 1.00 67.19 82 LYS A CA 1
ATOM 654 C C . LYS A 1 82 ? 2.089 -16.824 0.379 1.00 67.19 82 LYS A C 1
ATOM 656 O O . LYS A 1 82 ? 1.000 -16.306 0.629 1.00 67.19 82 LYS A O 1
ATOM 661 N N . ALA A 1 83 ? 3.162 -16.656 1.149 1.00 66.50 83 ALA A N 1
ATOM 662 C CA . ALA A 1 83 ? 3.180 -15.841 2.361 1.00 66.50 83 ALA A CA 1
ATOM 663 C C . ALA A 1 83 ? 2.910 -14.356 2.057 1.00 66.50 83 ALA A C 1
ATOM 665 O O . ALA A 1 83 ? 2.086 -13.725 2.723 1.00 66.50 83 ALA A O 1
ATOM 666 N N . ALA A 1 84 ? 3.514 -13.804 0.999 1.00 63.50 84 ALA A N 1
ATOM 667 C CA . ALA A 1 84 ? 3.265 -12.432 0.557 1.00 63.50 84 ALA A CA 1
ATOM 668 C C . ALA A 1 84 ? 1.820 -12.226 0.065 1.00 63.50 84 ALA A C 1
ATOM 670 O O . ALA A 1 84 ? 1.206 -11.190 0.350 1.00 63.50 84 ALA A O 1
ATOM 671 N N . ARG A 1 85 ? 1.240 -13.214 -0.635 1.00 59.53 85 ARG A N 1
ATOM 672 C CA . ARG A 1 85 ? -0.177 -13.205 -1.037 1.00 59.53 85 ARG A CA 1
ATOM 673 C C . ARG A 1 85 ? -1.108 -13.317 0.163 1.00 59.53 85 ARG A C 1
ATOM 675 O O . ARG A 1 85 ? -2.105 -12.602 0.185 1.00 59.53 85 ARG A O 1
ATOM 682 N N . ASP A 1 86 ? -0.799 -14.138 1.166 1.00 59.94 86 ASP A N 1
ATOM 683 C CA . ASP A 1 86 ? -1.594 -14.212 2.398 1.00 59.94 86 ASP A CA 1
ATOM 684 C C . ASP A 1 86 ? -1.505 -12.910 3.201 1.00 59.94 86 ASP A C 1
ATOM 686 O O . ASP A 1 86 ? -2.525 -12.403 3.653 1.00 59.94 86 ASP A O 1
ATOM 690 N N . ALA A 1 87 ? -0.331 -12.280 3.268 1.00 59.19 87 ALA A N 1
ATOM 691 C CA . ALA A 1 87 ? -0.161 -10.965 3.882 1.00 59.19 87 ALA A CA 1
ATOM 692 C C . ALA A 1 87 ? -0.924 -9.860 3.125 1.00 59.19 87 ALA A C 1
ATOM 694 O O . ALA A 1 87 ? -1.574 -9.018 3.748 1.00 59.19 87 ALA A O 1
ATOM 695 N N . LYS A 1 88 ? -0.926 -9.876 1.782 1.00 53.56 88 LYS A N 1
ATOM 696 C CA . LYS A 1 88 ? -1.776 -8.984 0.969 1.00 53.56 88 LYS A CA 1
ATOM 697 C C . LYS A 1 88 ? -3.261 -9.290 1.162 1.00 53.56 88 LYS A C 1
ATOM 699 O O . LYS A 1 88 ? -4.043 -8.359 1.310 1.00 53.56 88 LYS A O 1
ATOM 704 N N . ARG A 1 89 ? -3.661 -10.563 1.231 1.00 52.41 89 ARG A N 1
ATOM 705 C CA . ARG A 1 89 ? -5.058 -10.972 1.451 1.00 52.41 89 ARG A CA 1
ATOM 706 C C . ARG A 1 89 ? -5.528 -10.634 2.865 1.00 52.41 89 ARG A C 1
ATOM 708 O O . ARG A 1 89 ? -6.667 -10.221 3.011 1.00 52.41 89 ARG A O 1
ATOM 715 N N . ARG A 1 90 ? -4.649 -10.666 3.872 1.00 52.34 90 ARG A N 1
ATOM 716 C CA . ARG A 1 90 ? -4.901 -10.104 5.209 1.00 52.34 90 ARG A CA 1
ATOM 717 C C . ARG A 1 90 ? -5.021 -8.585 5.176 1.00 52.34 90 ARG A C 1
ATOM 719 O O . ARG A 1 90 ? -5.884 -8.067 5.863 1.00 52.34 90 ARG A O 1
ATOM 726 N N . LYS A 1 91 ? -4.264 -7.866 4.339 1.00 45.00 91 LYS A N 1
ATOM 727 C CA . LYS A 1 91 ? -4.466 -6.415 4.131 1.00 45.00 91 LYS A CA 1
ATOM 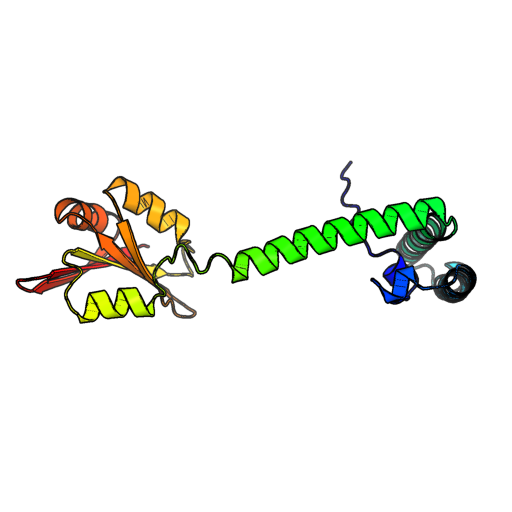728 C C . LYS A 1 91 ? -5.789 -6.074 3.424 1.00 45.00 91 LYS A C 1
ATOM 730 O O . LYS A 1 91 ? -6.335 -5.006 3.663 1.00 45.00 91 LYS A O 1
ATOM 735 N N . VAL A 1 92 ? -6.326 -6.973 2.597 1.00 47.34 92 VAL A N 1
ATOM 736 C CA . VAL A 1 92 ? -7.628 -6.795 1.919 1.00 47.34 92 VAL A CA 1
ATOM 737 C C . VAL A 1 92 ? -8.796 -7.278 2.798 1.00 47.34 92 VAL A C 1
ATOM 739 O O . VAL A 1 92 ? -9.841 -6.637 2.856 1.00 47.34 92 VAL A O 1
ATOM 742 N N . ALA A 1 93 ? -8.607 -8.344 3.577 1.00 41.84 93 ALA A N 1
ATOM 743 C CA . ALA A 1 93 ? -9.583 -8.820 4.555 1.00 41.84 93 ALA A CA 1
ATOM 744 C C . ALA A 1 93 ? -9.664 -7.896 5.784 1.00 41.84 93 ALA A C 1
ATOM 746 O O . ALA A 1 93 ? -10.763 -7.635 6.250 1.00 41.84 93 ALA A O 1
ATOM 747 N N . VAL A 1 94 ? -8.557 -7.287 6.232 1.00 44.03 94 VAL A N 1
ATOM 748 C CA . VAL A 1 94 ? -8.550 -6.237 7.275 1.00 44.03 94 VAL A CA 1
ATOM 749 C C . VAL A 1 94 ? -9.003 -4.865 6.754 1.00 44.03 94 VAL A C 1
ATOM 751 O O . VAL A 1 94 ? -9.121 -3.923 7.525 1.00 44.03 94 VAL A O 1
ATOM 754 N N . ALA A 1 95 ? -9.282 -4.727 5.456 1.00 39.88 95 ALA A N 1
ATOM 755 C CA . ALA A 1 95 ? -10.079 -3.612 4.940 1.00 39.88 95 ALA A CA 1
ATOM 756 C C . ALA A 1 95 ? -11.584 -3.946 4.935 1.00 39.88 95 ALA A C 1
ATOM 758 O O . ALA A 1 95 ? -12.412 -3.046 4.844 1.00 39.88 95 ALA A O 1
ATOM 759 N N . THR A 1 96 ? -11.940 -5.230 5.076 1.00 37.97 96 THR A N 1
ATOM 760 C CA . THR A 1 96 ? -13.326 -5.727 5.034 1.00 37.97 96 THR A CA 1
ATOM 761 C C . THR A 1 96 ? -13.854 -6.121 6.426 1.00 37.97 96 THR A C 1
ATOM 763 O O . THR A 1 96 ? -15.059 -6.160 6.629 1.00 37.97 96 THR A O 1
ATOM 766 N N . THR A 1 97 ? -12.983 -6.338 7.420 1.00 36.22 97 THR A N 1
ATOM 767 C CA . THR A 1 97 ? -13.353 -6.606 8.828 1.00 36.22 97 THR A CA 1
ATOM 768 C C . THR A 1 97 ? -12.917 -5.513 9.809 1.00 36.22 97 THR A C 1
ATOM 770 O O . THR A 1 97 ? -13.136 -5.637 11.007 1.00 36.22 97 THR A O 1
ATOM 773 N N . ALA A 1 98 ? -12.395 -4.384 9.318 1.00 40.41 98 ALA A N 1
ATOM 774 C CA . ALA A 1 98 ? -12.355 -3.122 10.069 1.00 40.41 98 ALA A CA 1
ATOM 775 C C . ALA A 1 98 ? -13.683 -2.343 9.942 1.00 40.41 98 ALA A C 1
ATOM 777 O O . ALA A 1 98 ? -13.728 -1.120 10.050 1.00 40.41 98 ALA A O 1
ATOM 778 N N . SER A 1 99 ? -14.782 -3.054 9.679 1.00 40.31 99 SER A N 1
ATOM 779 C CA . SER A 1 99 ? -16.141 -2.519 9.731 1.00 40.31 99 SER A CA 1
ATOM 780 C C . SER A 1 99 ? -16.715 -2.452 11.155 1.00 40.31 99 SER A C 1
ATOM 782 O O . SER A 1 99 ? -17.808 -1.916 11.307 1.00 40.3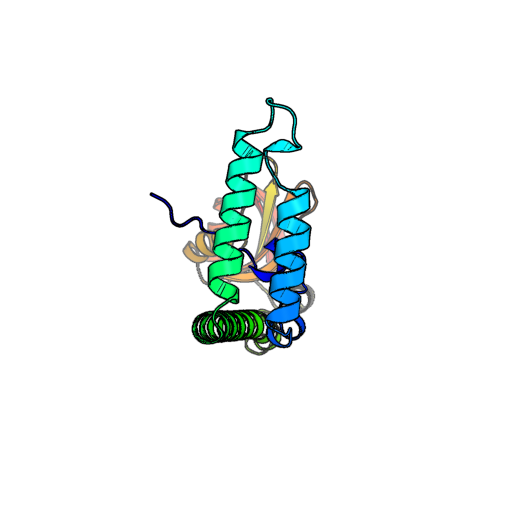1 99 SER A O 1
ATOM 784 N N . ASP A 1 100 ? -15.990 -2.907 12.188 1.00 40.69 100 ASP A N 1
ATOM 785 C CA . ASP A 1 100 ? -16.539 -3.033 13.553 1.00 40.69 100 ASP A CA 1
ATOM 786 C C . ASP A 1 100 ? -15.923 -2.116 14.628 1.00 40.69 100 ASP A C 1
ATOM 788 O O . ASP A 1 100 ? -16.265 -2.196 15.799 1.00 40.69 100 ASP A O 1
ATOM 792 N N . LEU A 1 101 ? -15.100 -1.139 14.236 1.00 43.53 101 LEU A N 1
ATOM 793 C CA . LEU A 1 101 ? -14.939 0.108 15.000 1.00 43.53 101 LEU A CA 1
ATOM 794 C C . LEU A 1 101 ? -15.150 1.273 14.036 1.00 43.53 101 LEU A C 1
ATOM 796 O O . LEU A 1 101 ? -14.244 1.962 13.573 1.00 43.53 101 LEU A O 1
ATOM 800 N N . LYS A 1 102 ? -16.419 1.387 13.662 1.00 36.56 102 LYS A N 1
ATOM 801 C CA . LYS A 1 102 ? -17.006 2.299 12.693 1.00 36.56 102 LYS A CA 1
ATOM 802 C C . LYS A 1 102 ? -16.661 3.761 12.995 1.00 36.56 102 LYS A C 1
ATOM 804 O O . LYS A 1 102 ? -17.323 4.405 13.805 1.00 36.56 102 LYS A O 1
ATOM 809 N N . ALA A 1 103 ? -15.721 4.336 12.241 1.00 40.28 103 ALA A N 1
ATOM 810 C CA . ALA A 1 103 ? -15.885 5.732 11.849 1.00 40.28 103 ALA A CA 1
ATOM 811 C C . ALA A 1 103 ? -17.225 5.800 11.091 1.00 40.28 103 ALA A C 1
ATOM 813 O O . ALA A 1 103 ? -17.409 5.026 10.142 1.00 40.28 103 ALA A O 1
ATOM 814 N N . PRO A 1 104 ? -18.206 6.610 11.529 1.00 41.47 104 PRO A N 1
ATOM 815 C CA . PRO A 1 104 ? -19.489 6.678 10.852 1.00 41.47 104 PRO A CA 1
ATOM 816 C C . PRO A 1 104 ? -19.225 6.995 9.382 1.00 41.47 104 PRO A C 1
ATOM 818 O O . PRO A 1 104 ? -18.469 7.913 9.066 1.00 41.47 104 PRO A O 1
ATOM 821 N N . SER A 1 105 ? -19.823 6.214 8.475 1.00 48.47 105 SER A N 1
ATOM 822 C CA . SER A 1 105 ? -19.845 6.593 7.066 1.00 48.47 105 SER A CA 1
ATOM 823 C C . SER A 1 105 ? -20.327 8.038 6.983 1.00 48.47 105 SER A C 1
ATOM 825 O O . SER A 1 105 ? -21.141 8.462 7.812 1.00 48.47 105 SER A O 1
ATOM 827 N N . GLY A 1 106 ? -19.854 8.795 5.992 1.00 50.62 106 GLY A N 1
ATOM 828 C CA . GLY A 1 106 ? -20.266 10.190 5.834 1.00 50.62 106 GLY A CA 1
ATOM 829 C C . GLY A 1 106 ? -21.790 10.377 5.903 1.00 50.62 106 GLY A C 1
ATOM 830 O O . GLY A 1 106 ? -22.256 11.399 6.382 1.00 50.62 106 GLY A O 1
ATOM 831 N N . ALA A 1 107 ? -22.567 9.347 5.543 1.00 54.91 107 ALA A N 1
ATOM 832 C CA . ALA A 1 107 ? -24.017 9.291 5.694 1.00 54.91 107 ALA A CA 1
ATOM 833 C C . ALA A 1 107 ? -24.520 9.259 7.153 1.00 54.91 107 ALA A C 1
ATOM 835 O O . ALA A 1 107 ? -25.477 9.956 7.466 1.00 54.91 107 ALA A O 1
ATOM 836 N N . ALA A 1 108 ? -23.905 8.493 8.061 1.00 59.84 108 ALA A N 1
ATOM 837 C CA . ALA A 1 108 ? -24.341 8.405 9.460 1.00 59.84 108 ALA A CA 1
ATOM 838 C C . ALA A 1 108 ? -24.036 9.691 10.243 1.00 59.84 108 ALA A C 1
ATOM 840 O O . ALA A 1 108 ? -24.848 10.143 11.049 1.00 59.84 108 ALA A O 1
ATOM 841 N N . ALA A 1 109 ? -22.896 10.326 9.978 1.00 60.38 109 ALA A N 1
ATOM 842 C CA . ALA A 1 109 ? -22.590 11.606 10.599 1.00 60.38 109 ALA A CA 1
ATOM 843 C C . ALA A 1 109 ? -23.337 12.773 9.917 1.00 60.38 109 ALA A C 1
ATOM 845 O O . ALA A 1 109 ? -23.768 13.696 10.603 1.00 60.38 109 ALA A O 1
ATOM 846 N N . GLN A 1 110 ? -23.610 12.699 8.607 1.00 61.72 110 GLN A N 1
ATOM 847 C CA . GLN A 1 110 ? -24.536 13.619 7.930 1.00 61.72 110 GLN A CA 1
ATOM 848 C C . GLN A 1 110 ? -25.981 13.456 8.429 1.00 61.72 110 GLN A C 1
ATOM 850 O O . GLN A 1 110 ? -26.698 14.447 8.537 1.00 61.72 110 GLN A O 1
ATOM 855 N N . ALA A 1 111 ? -26.407 12.244 8.794 1.00 67.62 111 ALA A N 1
ATOM 856 C CA . ALA A 1 111 ? -27.691 12.012 9.450 1.00 67.62 111 ALA A CA 1
ATOM 857 C C . ALA A 1 111 ? -27.729 12.661 10.841 1.00 67.62 111 ALA A C 1
ATOM 859 O O . ALA A 1 111 ? -28.689 13.359 11.138 1.00 67.62 111 ALA A O 1
ATOM 860 N N . LYS A 1 112 ? -26.661 12.537 11.644 1.00 67.44 112 LYS A N 1
ATOM 861 C CA . LYS A 1 112 ? -26.527 13.242 12.938 1.00 67.44 112 LYS A CA 1
ATOM 862 C C . LYS A 1 112 ? -26.511 14.767 12.788 1.00 67.44 112 LYS A C 1
ATOM 864 O O . LYS A 1 112 ? -27.083 15.468 13.616 1.00 67.44 112 LYS A O 1
ATOM 869 N N . PHE A 1 113 ? -25.900 15.280 11.719 1.00 67.69 113 PHE A N 1
ATOM 870 C CA . PHE A 1 113 ? -25.950 16.700 11.367 1.00 67.69 113 PHE A CA 1
ATOM 871 C C . PHE A 1 113 ? -27.376 17.150 11.031 1.00 67.69 113 PHE A C 1
ATOM 873 O O . PHE A 1 113 ? -27.861 18.120 11.600 1.00 67.69 113 PHE A O 1
ATOM 880 N N . ARG A 1 114 ? -28.072 16.413 10.154 1.00 65.25 114 ARG A N 1
ATOM 881 C CA . ARG A 1 114 ? -29.468 16.692 9.772 1.00 65.25 114 ARG A CA 1
ATOM 882 C C . ARG A 1 114 ? -30.452 16.512 10.928 1.00 65.25 114 ARG A C 1
ATOM 884 O O . ARG A 1 114 ? -31.464 17.198 10.963 1.00 65.25 114 ARG A O 1
ATOM 891 N N . ALA A 1 115 ? -30.141 15.620 11.865 1.00 71.00 115 ALA A N 1
ATOM 892 C CA . ALA A 1 115 ? -30.885 15.421 13.103 1.00 71.00 115 ALA A CA 1
ATOM 893 C C . ALA A 1 115 ? -30.588 16.495 14.171 1.00 71.00 115 ALA A C 1
ATOM 895 O O . ALA A 1 115 ? -31.197 16.461 15.235 1.00 71.00 115 ALA A O 1
ATOM 896 N N . GLY A 1 116 ? -29.660 17.434 13.921 1.00 66.94 116 GLY A N 1
ATOM 897 C CA . GLY A 1 116 ? -29.315 18.510 14.859 1.00 66.94 116 GLY A CA 1
ATOM 898 C C . GLY A 1 116 ? -28.573 18.044 16.118 1.00 66.94 116 GLY A C 1
ATOM 899 O O . GLY A 1 116 ? -28.491 18.782 17.096 1.00 66.94 116 GLY A O 1
ATOM 900 N N . GLU A 1 117 ? -28.021 16.827 16.117 1.00 71.06 117 GLU A N 1
ATOM 901 C CA . GLU A 1 117 ? -27.311 16.247 17.269 1.00 71.06 117 GLU A CA 1
ATOM 902 C C . GLU A 1 117 ? -25.909 16.863 17.444 1.00 71.06 117 GLU A C 1
ATOM 904 O O . GLU A 1 117 ? -25.327 16.852 18.529 1.00 71.06 117 GLU A O 1
ATOM 909 N N . LEU A 1 118 ? -25.357 17.433 16.368 1.00 74.69 118 LEU A N 1
ATOM 910 C CA . LEU A 1 118 ? -24.024 18.029 16.336 1.00 74.69 118 LEU A CA 1
ATOM 911 C C . LEU A 1 118 ? -24.111 19.543 16.535 1.00 74.69 118 LEU A C 1
ATOM 913 O O . LEU A 1 118 ? -24.403 20.286 15.603 1.00 74.69 118 LEU A O 1
ATOM 917 N N . ARG A 1 119 ? -23.812 20.002 17.753 1.00 79.94 119 ARG A N 1
ATOM 918 C CA . ARG A 1 119 ? -23.964 21.413 18.148 1.00 79.94 119 ARG A CA 1
ATOM 919 C C . ARG A 1 119 ? -22.910 22.355 17.573 1.00 79.94 119 ARG A C 1
ATOM 921 O O . ARG A 1 119 ? -23.201 23.530 17.407 1.00 79.94 119 ARG A O 1
ATOM 928 N N . TYR A 1 120 ? -21.700 21.885 17.290 1.00 86.69 120 TYR A N 1
ATOM 929 C CA . TYR A 1 120 ? -20.603 22.730 16.810 1.00 86.69 120 TYR A CA 1
ATOM 930 C C . TYR A 1 120 ? -20.000 22.098 15.564 1.00 86.69 120 TYR A C 1
ATOM 932 O O . TYR A 1 120 ? -19.358 21.058 15.659 1.00 86.69 120 TYR A O 1
ATOM 940 N N . VAL A 1 121 ? -20.226 22.684 14.392 1.00 85.56 121 VAL A N 1
ATOM 941 C CA . VAL A 1 121 ? -19.822 22.084 13.116 1.00 85.56 121 VAL A CA 1
ATOM 942 C C . VAL A 1 121 ? -18.998 23.078 12.316 1.00 85.56 121 VAL A C 1
ATOM 944 O O . VAL A 1 121 ? -19.434 24.199 12.063 1.00 85.56 121 VAL A O 1
ATOM 947 N N . LEU A 1 122 ? -17.801 22.648 11.932 1.00 87.50 122 LEU A N 1
ATOM 948 C CA . LEU A 1 122 ? -16.873 23.376 11.088 1.00 87.50 122 LEU A CA 1
ATOM 949 C C . LEU A 1 122 ? -16.822 22.737 9.708 1.00 87.50 122 LEU A C 1
ATOM 951 O O . LEU A 1 122 ? -16.372 21.604 9.550 1.00 87.50 122 LEU A O 1
ATOM 955 N N . GLU A 1 123 ? -17.228 23.483 8.702 1.00 87.06 123 GLU A N 1
ATOM 956 C CA . GLU A 1 123 ? -17.009 23.145 7.313 1.00 87.06 123 GLU A CA 1
ATOM 957 C C . GLU A 1 123 ? -15.714 23.801 6.824 1.00 87.06 123 GLU A C 1
ATOM 959 O O . GLU A 1 123 ? -15.507 25.001 6.966 1.00 87.06 123 GLU A O 1
ATOM 964 N N . VAL A 1 124 ? -14.814 23.012 6.256 1.00 87.44 124 VAL A N 1
ATOM 965 C CA . VAL A 1 124 ? -13.516 23.453 5.758 1.00 87.44 124 VAL A CA 1
ATOM 966 C C . VAL A 1 124 ? -13.462 23.184 4.260 1.00 87.44 124 VAL A C 1
ATOM 968 O O . VAL A 1 124 ? -13.580 22.046 3.802 1.00 87.44 124 VAL A O 1
ATOM 971 N N . THR A 1 125 ? -13.275 24.246 3.486 1.00 87.38 125 THR A N 1
ATOM 972 C CA . THR A 1 125 ? -13.142 24.215 2.027 1.00 87.38 125 THR A CA 1
ATOM 973 C C . THR A 1 125 ? -11.749 24.657 1.612 1.00 87.38 125 THR A C 1
ATOM 975 O O . THR A 1 125 ? -11.129 25.461 2.296 1.00 87.38 125 THR A O 1
ATOM 978 N N . TRP A 1 126 ? -11.232 24.129 0.505 1.00 88.56 126 TRP A N 1
ATOM 979 C CA . TRP A 1 126 ? -9.937 24.555 -0.036 1.00 88.56 126 TRP A CA 1
ATOM 980 C C . TRP A 1 126 ? -9.843 24.349 -1.546 1.00 88.56 126 TRP A C 1
ATOM 982 O O . TRP A 1 126 ? -10.603 23.585 -2.157 1.00 88.56 126 TRP A O 1
ATOM 992 N N . SER A 1 127 ? -8.871 25.012 -2.164 1.00 82.44 127 SER A N 1
ATOM 993 C CA . SER A 1 127 ? -8.564 24.890 -3.588 1.00 82.44 127 SER A CA 1
ATOM 994 C C . SER A 1 127 ? -7.540 23.781 -3.832 1.00 82.44 127 SER A C 1
ATOM 996 O O . SER A 1 127 ? -6.397 23.862 -3.393 1.00 82.44 127 SER A O 1
ATOM 998 N N . LYS A 1 128 ? -7.909 22.746 -4.602 1.00 78.19 128 LYS A N 1
ATOM 999 C CA . LYS A 1 128 ? -6.979 21.646 -4.943 1.00 78.19 128 LYS A CA 1
ATOM 1000 C C . LYS A 1 128 ? -5.843 22.076 -5.883 1.00 78.19 128 LYS A C 1
ATOM 1002 O O . LYS A 1 128 ? -4.919 21.296 -6.089 1.00 78.19 128 LYS A O 1
ATOM 1007 N N . LYS A 1 129 ? -5.937 23.271 -6.485 1.00 74.19 129 LYS A N 1
ATOM 1008 C CA . LYS A 1 129 ? -4.884 23.851 -7.334 1.00 74.19 129 LYS A CA 1
ATOM 1009 C C . LYS A 1 129 ? -3.721 24.421 -6.524 1.00 74.19 129 LYS A C 1
ATOM 1011 O O . LYS A 1 129 ? -2.612 24.432 -7.037 1.00 74.19 129 LYS A O 1
ATOM 1016 N N . GLU A 1 130 ? -3.993 24.907 -5.318 1.00 65.81 130 GLU A N 1
ATOM 1017 C CA . GLU A 1 130 ? -2.997 25.560 -4.465 1.00 65.81 130 GLU A CA 1
ATOM 1018 C C . GLU A 1 130 ? -2.357 24.536 -3.536 1.00 65.81 130 GLU A C 1
ATOM 1020 O O . GLU A 1 130 ? -1.144 24.334 -3.569 1.00 65.81 130 GLU A O 1
ATOM 1025 N N . ARG A 1 131 ? -3.181 23.804 -2.778 1.00 70.06 131 ARG A N 1
ATOM 1026 C CA . ARG A 1 131 ? -2.696 22.765 -1.874 1.00 70.06 131 ARG A CA 1
ATOM 1027 C C . ARG A 1 131 ? -3.725 21.661 -1.703 1.00 70.06 131 ARG A C 1
ATOM 1029 O O . ARG A 1 131 ? -4.917 21.899 -1.530 1.00 70.06 131 ARG A O 1
ATOM 1036 N N . GLN A 1 132 ? -3.272 20.415 -1.761 1.00 74.06 132 GLN A N 1
ATOM 1037 C CA . GLN A 1 132 ? -4.123 19.270 -1.459 1.00 74.06 132 GLN A CA 1
ATOM 1038 C C . GLN A 1 132 ? -3.976 18.922 0.016 1.00 74.06 132 GLN A C 1
ATOM 1040 O O . GLN A 1 132 ? -2.994 18.304 0.403 1.00 74.06 132 GLN A O 1
ATOM 1045 N N . TYR A 1 133 ? -4.961 19.314 0.821 1.00 74.38 133 TYR A N 1
ATOM 1046 C CA . TYR A 1 133 ? -5.052 18.881 2.208 1.00 74.38 133 TYR A CA 1
ATOM 1047 C C . TYR A 1 133 ? -5.628 17.468 2.293 1.00 74.38 133 TYR A C 1
ATOM 1049 O O . TYR A 1 133 ? -6.674 17.170 1.702 1.00 74.38 133 TYR A O 1
ATOM 1057 N N . THR A 1 134 ? -4.952 16.591 3.028 1.00 73.44 134 THR A N 1
ATOM 1058 C CA . THR A 1 134 ? -5.474 15.258 3.342 1.00 73.44 134 THR A CA 1
ATOM 1059 C C . THR A 1 134 ? -6.349 15.288 4.598 1.00 73.44 134 THR A C 1
ATOM 1061 O O . THR A 1 134 ? -6.271 16.197 5.423 1.00 73.44 134 THR A O 1
ATOM 1064 N N . HIS A 1 135 ? -7.203 14.273 4.769 1.00 66.50 135 HIS A N 1
ATOM 1065 C CA . HIS A 1 135 ? -8.054 14.168 5.960 1.00 66.50 135 HIS A CA 1
ATOM 1066 C C . HIS A 1 135 ? -7.235 14.095 7.263 1.00 66.50 135 HIS A C 1
ATOM 1068 O O . HIS A 1 135 ? -7.646 14.669 8.268 1.00 66.50 135 HIS A O 1
ATOM 1074 N N . GLY A 1 136 ? -6.078 13.423 7.238 1.00 69.81 136 GLY A N 1
ATOM 1075 C CA . GLY A 1 136 ? -5.180 13.322 8.389 1.00 69.81 136 GLY A CA 1
ATOM 1076 C C . GLY A 1 136 ? -4.596 14.673 8.792 1.00 69.81 136 GLY A C 1
ATOM 1077 O O . GLY A 1 136 ? -4.691 15.034 9.957 1.00 69.81 136 GLY A O 1
ATOM 1078 N N . GLU A 1 137 ? -4.092 15.445 7.826 1.00 78.25 137 GLU A N 1
ATOM 1079 C CA . GLU A 1 137 ? -3.522 16.775 8.085 1.00 78.25 137 GLU A CA 1
ATOM 1080 C C . GLU A 1 137 ? -4.557 17.750 8.646 1.00 78.25 137 GLU A C 1
ATOM 1082 O O . GLU A 1 137 ? -4.285 18.446 9.618 1.00 78.25 137 GLU A O 1
ATOM 1087 N N . LEU A 1 138 ? -5.765 17.786 8.071 1.00 79.81 138 LEU A N 1
ATOM 1088 C CA . LEU A 1 138 ? -6.826 18.656 8.586 1.00 79.81 138 LEU A CA 1
ATOM 1089 C C . LEU A 1 138 ? -7.261 18.227 9.982 1.00 79.81 138 LEU A C 1
ATOM 1091 O O . LEU A 1 138 ? -7.481 19.077 10.835 1.00 79.81 138 LEU A O 1
ATOM 1095 N N . ARG A 1 139 ? -7.367 16.917 10.231 1.00 78.19 139 ARG A N 1
ATOM 1096 C CA . ARG A 1 139 ? -7.693 16.410 11.562 1.00 78.19 139 ARG A CA 1
ATOM 1097 C C . ARG A 1 139 ? -6.619 16.779 12.575 1.00 78.19 139 ARG A C 1
ATOM 1099 O O . ARG A 1 139 ? -6.990 17.162 13.669 1.00 78.19 139 ARG A O 1
ATOM 1106 N N . GLU A 1 140 ? -5.341 16.645 12.243 1.00 80.31 140 GLU A N 1
ATOM 1107 C CA . GLU A 1 140 ? -4.231 16.979 13.142 1.00 80.31 140 GLU A CA 1
ATOM 1108 C C . GLU A 1 140 ? -4.207 18.475 13.463 1.00 80.31 140 GLU A C 1
ATOM 1110 O O . GLU A 1 140 ? -4.213 18.865 14.627 1.00 80.31 140 GLU A O 1
ATOM 1115 N N . LEU A 1 141 ? -4.321 19.304 12.429 1.00 81.38 141 LEU A N 1
ATOM 1116 C CA . LEU A 1 141 ? -4.378 20.754 12.552 1.00 81.38 141 LEU A CA 1
ATOM 1117 C C . LEU A 1 141 ? -5.604 21.220 13.351 1.00 81.38 141 LEU A C 1
ATOM 1119 O O . LEU A 1 141 ? -5.526 22.179 14.107 1.00 81.38 141 LEU A O 1
ATOM 1123 N N . LEU A 1 142 ? -6.739 20.530 13.229 1.00 78.25 142 LEU A N 1
ATOM 1124 C CA . LEU A 1 142 ? -7.939 20.833 14.010 1.00 78.25 142 LEU A CA 1
ATOM 1125 C C . LEU A 1 142 ? -7.919 20.199 15.410 1.00 78.25 142 LEU A C 1
ATOM 1127 O O . LEU A 1 142 ? -8.563 20.725 16.315 1.00 78.25 142 LEU A O 1
ATOM 1131 N N . ALA A 1 143 ? -7.184 19.099 15.599 1.00 78.88 143 ALA A N 1
ATOM 1132 C CA . ALA A 1 143 ? -7.020 18.423 16.884 1.00 78.88 143 ALA A CA 1
ATOM 1133 C C . ALA A 1 143 ? -6.231 19.271 17.886 1.00 78.88 143 ALA A C 1
ATOM 1135 O O . ALA A 1 143 ? -6.437 19.122 19.088 1.00 78.88 143 ALA A O 1
ATOM 1136 N N . GLU A 1 144 ? -5.401 20.202 17.404 1.00 77.88 144 GLU A N 1
ATOM 1137 C CA . GLU A 1 144 ? -4.766 21.230 18.237 1.00 77.88 144 GLU A CA 1
ATOM 1138 C C . GLU A 1 144 ? -5.801 22.060 19.017 1.00 77.88 144 GLU A C 1
ATOM 1140 O O . GLU A 1 144 ? -5.567 22.443 20.161 1.00 77.88 144 GLU A O 1
ATOM 1145 N N . PHE A 1 145 ? -6.984 22.288 18.436 1.00 75.38 145 PHE A N 1
ATOM 1146 C CA . PHE A 1 145 ? -8.037 23.102 19.047 1.00 75.38 145 PHE A CA 1
ATOM 1147 C C . PHE A 1 145 ? -9.004 22.297 19.926 1.00 75.38 145 PHE A C 1
ATOM 1149 O O . PHE A 1 145 ? -9.843 22.891 20.604 1.00 75.38 145 PHE A O 1
ATOM 1156 N N . GLY A 1 146 ? -8.913 20.963 19.928 1.00 70.88 146 GLY A N 1
ATOM 1157 C CA . GLY A 1 146 ? -9.731 20.080 20.760 1.00 70.88 146 GLY A CA 1
ATOM 1158 C C . GLY A 1 146 ? -10.117 18.770 20.074 1.00 70.88 146 GLY A C 1
ATOM 1159 O O . GLY A 1 146 ? -9.686 18.464 18.968 1.00 70.88 146 GLY A O 1
ATOM 1160 N N . GLU A 1 147 ? -10.966 17.965 20.719 1.00 72.25 147 GLU A N 1
ATOM 1161 C CA . GLU A 1 147 ? -11.426 16.712 20.115 1.00 72.25 147 GLU A CA 1
ATOM 1162 C C . GLU A 1 147 ? -12.366 16.994 18.934 1.00 72.25 147 GLU A C 1
ATOM 1164 O O . GLU A 1 147 ? -13.464 17.540 19.102 1.00 72.25 147 GLU A O 1
ATOM 1169 N N . VAL A 1 148 ? -11.932 16.565 17.748 1.00 73.19 148 VAL A N 1
ATOM 1170 C CA . VAL A 1 148 ? -12.656 16.714 16.486 1.00 73.19 148 VAL A CA 1
ATOM 1171 C C . VAL A 1 148 ? -13.253 15.377 16.064 1.00 73.19 148 VAL A C 1
ATOM 1173 O O . VAL A 1 148 ? -12.539 14.396 15.838 1.00 73.19 148 VAL A O 1
ATOM 1176 N N . LYS A 1 149 ? -14.573 15.342 15.891 1.00 73.12 149 LYS A N 1
ATOM 1177 C CA . LYS A 1 149 ? -15.296 14.207 15.312 1.00 73.12 149 LYS A CA 1
ATOM 1178 C C . LYS A 1 149 ? -15.510 14.462 13.821 1.00 73.12 149 LYS A C 1
ATOM 1180 O O . LYS A 1 149 ? -16.230 15.376 13.436 1.00 73.12 149 LYS A O 1
ATOM 1185 N N . PHE A 1 150 ? -14.874 13.672 12.961 1.00 70.00 150 PHE A N 1
ATOM 1186 C CA . PHE A 1 150 ? -15.060 13.779 11.511 1.00 70.00 150 PHE A CA 1
ATOM 1187 C C . PHE A 1 150 ? -16.487 13.398 11.106 1.00 70.00 150 PHE A C 1
ATOM 1189 O O . PHE A 1 150 ? -17.006 12.375 11.560 1.00 70.00 150 PHE A O 1
ATOM 1196 N N . VAL A 1 151 ? -17.106 14.212 10.246 1.00 65.94 151 VAL A N 1
ATOM 1197 C CA . VAL A 1 151 ? -18.500 14.026 9.831 1.00 65.94 151 VAL A CA 1
ATOM 1198 C C . VAL A 1 151 ? -18.557 13.508 8.392 1.00 65.94 151 VAL A C 1
ATOM 1200 O O . VAL A 1 151 ? -19.011 12.393 8.168 1.00 65.94 151 VAL A O 1
ATOM 1203 N N . TYR A 1 152 ? -18.072 14.251 7.395 1.00 70.62 152 TYR A N 1
ATOM 1204 C CA . TYR A 1 152 ? -18.006 13.786 5.996 1.00 70.62 152 TYR A CA 1
ATOM 1205 C C . TYR A 1 152 ? -17.158 14.733 5.137 1.00 70.62 152 TYR A C 1
ATOM 1207 O O . TYR A 1 152 ? -16.909 15.864 5.530 1.00 70.62 152 TYR A O 1
ATOM 1215 N N . GLY A 1 153 ? -16.762 14.320 3.928 1.00 62.78 153 GLY A N 1
ATOM 1216 C CA . GLY A 1 153 ? -16.145 15.216 2.944 1.00 62.78 153 GLY A CA 1
ATOM 1217 C C . GLY A 1 153 ? -16.522 14.857 1.511 1.00 62.78 153 GLY A C 1
ATOM 1218 O O . GLY A 1 153 ? -16.450 13.694 1.120 1.00 62.78 153 GLY A O 1
ATOM 1219 N N . MET A 1 154 ? -16.940 15.854 0.729 1.00 57.62 154 MET A N 1
ATOM 1220 C CA . MET A 1 154 ? -17.251 15.723 -0.699 1.00 57.62 154 MET A CA 1
ATOM 1221 C C . MET A 1 154 ? -16.637 16.897 -1.454 1.00 57.62 154 MET A C 1
ATOM 1223 O O . MET A 1 154 ? -17.258 17.934 -1.660 1.00 57.62 154 MET A O 1
ATOM 1227 N N . GLY A 1 155 ? -15.384 16.732 -1.869 1.00 57.91 155 GLY A N 1
ATOM 1228 C CA . GLY A 1 155 ? -14.717 17.687 -2.746 1.00 57.91 155 GLY A CA 1
ATOM 1229 C C . GLY A 1 155 ? -15.081 17.464 -4.216 1.00 57.91 155 GLY A C 1
ATOM 1230 O O . GLY A 1 155 ? -15.112 16.334 -4.696 1.00 57.91 155 GLY A O 1
ATOM 1231 N N . SER A 1 156 ? -15.268 18.545 -4.967 1.00 62.09 156 SER A N 1
ATOM 1232 C CA . SER A 1 156 ? -15.344 18.504 -6.432 1.00 62.09 156 SER A CA 1
ATOM 1233 C C . SER A 1 156 ? -13.963 18.268 -7.075 1.00 62.09 156 SER A C 1
ATOM 1235 O O . SER A 1 156 ? -12.920 18.292 -6.412 1.00 62.09 156 SER A O 1
ATOM 1237 N N . LYS A 1 157 ? -13.919 18.106 -8.409 1.00 67.31 157 LYS A N 1
ATOM 1238 C CA . LYS A 1 157 ? -12.654 18.004 -9.176 1.00 67.31 157 LYS A CA 1
ATOM 1239 C C . LYS A 1 157 ? -11.707 19.194 -8.942 1.00 67.31 157 LYS A C 1
ATOM 1241 O O . LYS A 1 157 ? -10.502 19.043 -9.077 1.00 67.31 157 LYS A O 1
ATOM 1246 N N . LYS A 1 158 ? -12.249 20.366 -8.585 1.00 67.94 158 LYS A N 1
ATOM 1247 C CA . LYS A 1 158 ? -11.500 21.628 -8.440 1.00 67.94 158 LYS A CA 1
ATOM 1248 C C . LYS A 1 158 ? -11.357 22.130 -6.994 1.00 67.94 158 LYS A C 1
ATOM 1250 O O . LYS A 1 158 ? -10.536 23.005 -6.752 1.00 67.94 158 LYS A O 1
ATOM 1255 N N . LYS A 1 159 ? -12.138 21.604 -6.044 1.00 76.56 159 LYS A N 1
ATOM 1256 C CA . LYS A 1 159 ? -12.196 22.096 -4.654 1.00 76.56 159 LYS A CA 1
ATOM 1257 C C . LYS A 1 159 ? -12.336 20.936 -3.674 1.00 76.56 159 LYS A C 1
ATOM 1259 O O . LYS A 1 159 ? -13.033 19.970 -3.979 1.00 76.56 159 LYS A O 1
ATOM 1264 N N . GLY A 1 160 ? -11.666 21.010 -2.533 1.00 80.25 160 GLY A N 1
ATOM 1265 C CA . GLY A 1 160 ? -11.897 20.135 -1.390 1.00 80.25 160 GLY A CA 1
ATOM 1266 C C . GLY A 1 160 ? -12.946 20.731 -0.458 1.00 80.25 160 GLY A C 1
ATOM 1267 O O . GLY A 1 160 ? -13.070 21.950 -0.370 1.00 80.25 160 GLY A O 1
ATOM 1268 N N . LEU A 1 161 ? -13.726 19.863 0.179 1.00 81.44 161 LEU A N 1
ATOM 1269 C CA . LEU A 1 161 ? -14.736 20.225 1.165 1.00 81.44 161 LEU A CA 1
ATOM 1270 C C . LEU A 1 161 ? -14.826 19.095 2.191 1.00 81.44 161 LEU A C 1
ATOM 1272 O O . LEU A 1 161 ? -14.964 17.926 1.813 1.00 81.44 161 LEU A O 1
ATOM 1276 N N . VAL A 1 162 ? -14.773 19.449 3.469 1.00 83.69 162 VAL A N 1
ATOM 1277 C CA . VAL A 1 162 ? -14.904 18.528 4.596 1.00 83.69 162 VAL A CA 1
ATOM 1278 C C . VAL A 1 162 ? -15.651 19.191 5.747 1.00 83.69 162 VAL A C 1
ATOM 1280 O O . VAL A 1 162 ? -15.488 20.378 5.982 1.00 83.69 162 VAL A O 1
ATOM 1283 N N . ALA A 1 163 ? -16.453 18.427 6.476 1.00 83.94 163 ALA A N 1
ATOM 1284 C CA . ALA A 1 163 ? -17.152 18.866 7.671 1.00 83.94 163 ALA A CA 1
ATOM 1285 C C . ALA A 1 163 ? -16.644 18.101 8.899 1.00 83.94 163 ALA A C 1
ATOM 1287 O O . ALA A 1 163 ? -16.557 16.866 8.912 1.00 83.94 163 ALA A O 1
ATOM 1288 N N . PHE A 1 164 ? -16.354 18.856 9.949 1.00 84.50 164 PHE A N 1
ATOM 1289 C CA . PHE A 1 164 ? -15.886 18.397 11.244 1.00 84.50 164 PHE A CA 1
ATOM 1290 C C . PHE A 1 164 ? -16.862 18.839 12.330 1.00 84.50 164 PHE A C 1
ATOM 1292 O O . PHE A 1 164 ? -17.335 19.968 12.324 1.00 84.50 164 PHE A O 1
ATOM 1299 N N . ALA A 1 165 ? -17.155 17.971 13.286 1.00 85.12 165 ALA A N 1
ATOM 1300 C CA . ALA A 1 165 ? -17.906 18.306 14.482 1.00 85.12 165 ALA A CA 1
ATOM 1301 C C . ALA A 1 165 ? -16.935 18.526 15.639 1.00 85.12 165 ALA A C 1
ATOM 1303 O O . ALA A 1 165 ? -16.150 17.643 15.985 1.00 85.12 165 ALA A O 1
ATOM 1304 N N . MET A 1 166 ? -17.006 19.704 16.240 1.00 83.31 166 MET A N 1
ATOM 1305 C CA . MET A 1 166 ? -16.217 20.079 17.403 1.00 83.31 166 MET A CA 1
ATOM 1306 C C . MET A 1 166 ? -16.961 19.718 18.685 1.00 83.31 166 MET A C 1
ATOM 1308 O O . MET A 1 166 ? -18.191 19.732 18.748 1.00 83.31 166 MET A O 1
ATOM 1312 N N . THR A 1 167 ? -16.208 19.406 19.732 1.00 82.38 167 THR A N 1
ATOM 1313 C CA . THR A 1 167 ? -16.759 19.115 21.065 1.00 82.38 167 THR A CA 1
ATOM 1314 C C . THR A 1 167 ? -17.030 20.374 21.891 1.00 82.38 167 THR A C 1
ATOM 1316 O O . THR A 1 167 ? -17.861 20.335 22.796 1.00 82.38 167 THR A O 1
ATOM 1319 N N . SER A 1 168 ? -16.405 21.506 21.549 1.00 82.88 168 SER A N 1
ATOM 1320 C CA . SER A 1 168 ? -16.577 22.789 22.239 1.00 82.88 168 SER A CA 1
ATOM 1321 C C . SER A 1 168 ? -16.785 23.954 21.267 1.00 82.88 168 SER A C 1
ATOM 1323 O O . SER A 1 168 ? -16.251 23.972 20.154 1.00 82.88 168 SER A O 1
ATOM 1325 N N . ARG A 1 169 ? -17.532 24.968 21.723 1.00 84.25 169 ARG A N 1
ATOM 1326 C CA . ARG A 1 169 ? -17.718 26.246 21.020 1.00 84.25 169 ARG A CA 1
ATOM 1327 C C . ARG A 1 169 ? -16.386 26.964 20.810 1.00 84.25 169 ARG A C 1
ATOM 1329 O O . ARG A 1 169 ? -16.168 27.553 19.757 1.00 84.25 169 ARG A O 1
ATOM 1336 N N . GLU A 1 170 ? -15.503 26.910 21.802 1.00 83.19 170 GLU A N 1
ATOM 1337 C CA . GLU A 1 170 ? -14.192 27.566 21.758 1.00 83.19 170 GLU A CA 1
ATOM 1338 C C . GLU A 1 170 ? -13.259 26.892 20.755 1.00 83.19 170 GLU A C 1
ATOM 1340 O O . GLU A 1 170 ? -12.572 27.581 20.001 1.00 83.19 170 GLU A O 1
ATOM 1345 N N . ALA A 1 171 ? -13.310 25.559 20.681 1.00 83.12 171 ALA A N 1
ATOM 1346 C CA . ALA A 1 171 ? -12.601 24.784 19.668 1.00 83.12 171 ALA A CA 1
ATOM 1347 C C . ALA A 1 171 ? -13.066 25.175 18.257 1.00 83.12 171 ALA A C 1
ATOM 1349 O O . ALA A 1 171 ? -12.247 25.440 17.382 1.00 83.12 171 ALA A O 1
ATOM 1350 N N . LEU A 1 172 ? -14.383 25.307 18.053 1.00 84.56 172 LEU A N 1
ATOM 1351 C CA . LEU A 1 172 ? -14.958 25.730 16.775 1.00 84.56 172 LEU A CA 1
ATOM 1352 C C . LEU A 1 172 ? -14.540 27.154 16.379 1.00 84.56 172 LEU A C 1
ATOM 1354 O O . LEU A 1 172 ? -14.145 27.392 15.238 1.00 84.56 172 LEU A O 1
ATOM 1358 N N . LEU A 1 173 ? -14.606 28.099 17.318 1.00 84.38 173 LEU A N 1
ATOM 1359 C CA . LEU A 1 173 ? -14.210 29.490 17.084 1.00 84.38 173 LEU A CA 1
ATOM 1360 C C . LEU A 1 173 ? -12.708 29.617 16.819 1.00 84.38 173 LEU A C 1
ATOM 1362 O O . LEU A 1 173 ? -12.302 30.384 15.949 1.00 84.38 173 LEU A O 1
ATOM 1366 N N . SER A 1 174 ? -11.880 28.861 17.533 1.00 85.06 174 SER A N 1
ATOM 1367 C CA . SER A 1 174 ? -10.426 28.886 17.347 1.00 85.06 174 SER A CA 1
ATOM 1368 C C . SER A 1 174 ? -10.034 28.253 16.018 1.00 85.06 174 SER A C 1
ATOM 1370 O O . SER A 1 174 ? -9.292 28.861 15.252 1.00 85.06 174 SER A O 1
ATOM 1372 N N . ALA A 1 175 ? -10.644 27.120 15.675 1.00 84.69 175 ALA A N 1
ATOM 1373 C CA . ALA A 1 175 ? -10.456 26.480 14.384 1.00 84.69 175 ALA A CA 1
ATOM 1374 C C . ALA A 1 175 ? -10.925 27.361 13.212 1.00 84.69 175 ALA A C 1
ATOM 1376 O O . ALA A 1 175 ? -10.334 27.331 12.135 1.00 84.69 175 ALA A O 1
ATOM 1377 N N . SER A 1 176 ? -11.939 28.210 13.416 1.00 84.69 176 SER A N 1
ATOM 1378 C CA . SER A 1 176 ? -12.381 29.148 12.377 1.00 84.69 176 SER A CA 1
ATOM 1379 C C . SER A 1 176 ? -11.322 30.190 11.986 1.00 84.69 176 SER A C 1
ATOM 1381 O O . SER A 1 176 ? -11.404 30.762 10.903 1.00 84.69 176 SER A O 1
ATOM 1383 N N . LYS A 1 177 ? -10.298 30.404 12.827 1.00 86.62 177 LYS A N 1
ATOM 1384 C CA . LYS A 1 177 ? -9.184 31.331 12.563 1.00 86.62 177 LYS A CA 1
ATOM 1385 C C . LYS A 1 177 ? -8.121 30.751 11.628 1.00 86.62 177 LYS A C 1
ATOM 1387 O O . LYS A 1 177 ? -7.294 31.502 11.127 1.00 86.62 177 LYS A O 1
ATOM 1392 N N . LEU A 1 178 ? -8.140 29.438 11.388 1.00 83.62 178 LEU A N 1
ATOM 1393 C CA . LEU A 1 178 ? -7.194 28.757 10.496 1.00 83.62 178 LEU A CA 1
ATOM 1394 C C . LEU A 1 178 ? -7.364 29.150 9.028 1.00 83.62 178 LEU A C 1
ATOM 1396 O O . LEU A 1 178 ? -6.460 28.956 8.220 1.00 83.62 178 LEU A O 1
ATOM 1400 N N . GLY A 1 179 ? -8.539 29.665 8.677 1.00 84.19 179 GLY A N 1
ATOM 1401 C CA . GLY A 1 179 ? -8.879 30.050 7.322 1.00 84.19 179 GLY A CA 1
ATOM 1402 C C . GLY A 1 179 ? -9.733 31.299 7.286 1.00 84.19 179 GLY A C 1
ATOM 1403 O O . GLY A 1 179 ? -10.088 31.896 8.302 1.00 84.19 179 GLY A O 1
ATOM 1404 N N . ARG A 1 180 ? -10.111 31.683 6.074 1.00 86.12 180 ARG A N 1
ATOM 1405 C CA .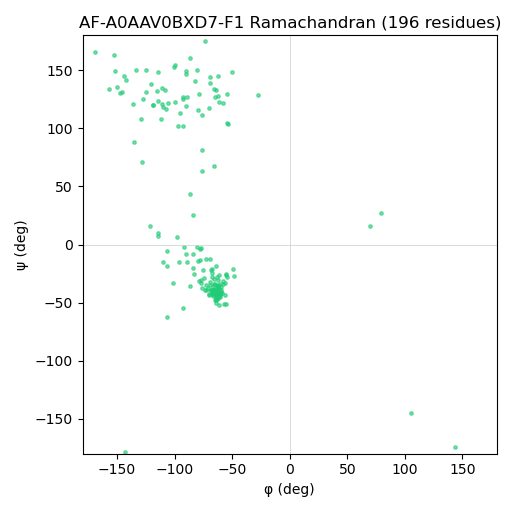 ARG A 1 180 ? -11.060 32.767 5.868 1.00 86.12 180 ARG A CA 1
ATOM 1406 C C . ARG A 1 180 ? -12.473 32.249 6.099 1.00 86.12 180 ARG A C 1
ATOM 1408 O O . ARG A 1 180 ? -12.949 31.430 5.320 1.00 86.12 180 ARG A O 1
ATOM 1415 N N . VAL A 1 181 ? -13.165 32.752 7.116 1.00 86.81 181 VAL A N 1
ATOM 1416 C CA . VAL A 1 181 ? -14.582 32.431 7.345 1.00 86.81 181 VAL A CA 1
ATOM 1417 C C . VAL A 1 181 ? -15.424 32.901 6.154 1.00 86.81 181 VAL A C 1
ATOM 1419 O O . VAL A 1 181 ? -15.395 34.076 5.787 1.00 86.81 181 VAL A O 1
ATOM 1422 N N . THR A 1 182 ? -16.149 31.974 5.530 1.00 83.06 182 THR A N 1
ATOM 1423 C CA . THR A 1 182 ? -17.018 32.223 4.370 1.00 83.06 182 THR A CA 1
ATOM 1424 C C . THR A 1 182 ? -18.487 32.301 4.751 1.00 83.06 182 THR A C 1
ATOM 1426 O O . THR A 1 182 ? -19.228 33.060 4.133 1.00 83.06 182 THR A O 1
ATOM 1429 N N . CYS A 1 183 ? -18.926 31.540 5.755 1.00 78.94 183 CYS A N 1
ATOM 1430 C CA . CYS A 1 183 ? -20.271 31.669 6.306 1.00 78.94 183 CYS A CA 1
ATOM 1431 C C . CYS A 1 183 ? -20.305 31.252 7.779 1.00 78.94 183 CYS A C 1
ATOM 1433 O O . CYS A 1 183 ? -19.556 30.376 8.201 1.00 78.94 183 CYS A O 1
ATOM 1435 N N . THR A 1 184 ? -21.199 31.863 8.553 1.00 85.19 184 THR A N 1
ATOM 1436 C CA . THR A 1 184 ? -21.473 31.473 9.938 1.00 85.19 184 THR A CA 1
ATOM 1437 C C . THR A 1 184 ? -22.977 31.485 10.133 1.00 85.19 184 THR A C 1
ATOM 1439 O O . THR A 1 184 ? -23.620 32.511 9.930 1.00 85.19 184 THR A O 1
ATOM 1442 N N . THR A 1 185 ? -23.540 30.344 10.508 1.00 82.12 185 THR A N 1
ATOM 1443 C CA . THR A 1 185 ? -24.961 30.190 10.818 1.00 82.12 185 THR A CA 1
ATOM 1444 C C . THR A 1 185 ? -25.088 29.749 12.266 1.00 82.12 185 THR A C 1
ATOM 1446 O O . THR A 1 185 ? -24.576 28.699 12.649 1.00 82.12 185 THR A O 1
ATOM 1449 N N . GLN A 1 186 ? -25.767 30.553 13.079 1.00 79.94 186 GLN A N 1
ATOM 1450 C CA . GLN A 1 186 ? -26.055 30.226 14.470 1.00 79.94 186 GLN A CA 1
ATOM 1451 C C . GLN A 1 186 ? -27.556 29.988 14.615 1.00 79.94 186 GLN A C 1
ATOM 1453 O O . GLN A 1 186 ? -28.348 30.925 14.554 1.00 79.94 186 GLN A O 1
ATOM 1458 N N . VAL A 1 187 ? -27.937 28.729 14.806 1.00 76.50 187 VAL A N 1
ATOM 1459 C CA . VAL A 1 187 ? -29.284 28.336 15.229 1.00 76.50 187 VAL A CA 1
ATOM 1460 C C . VAL A 1 187 ? -29.261 28.063 16.743 1.00 76.50 187 VAL A C 1
ATOM 1462 O O . VAL A 1 187 ? -28.198 27.759 17.290 1.00 76.50 187 VAL A O 1
ATOM 1465 N N . PRO A 1 188 ? -30.388 28.181 17.469 1.00 72.50 188 PRO A N 1
ATOM 1466 C CA . PRO A 1 188 ? -30.411 28.078 18.936 1.00 72.50 188 PRO A CA 1
ATOM 1467 C C . PRO A 1 188 ? -29.804 26.782 19.502 1.00 72.50 188 PRO A C 1
ATOM 1469 O O . PRO A 1 188 ? -29.310 26.773 20.626 1.00 72.50 188 PRO A O 1
ATOM 1472 N N . SER A 1 189 ? -29.798 25.700 18.724 1.00 71.06 189 SER A N 1
ATOM 1473 C CA . SER A 1 189 ? -29.253 24.390 19.095 1.00 71.06 189 SER A CA 1
ATOM 1474 C C . SER A 1 189 ? -27.929 24.031 18.404 1.00 71.06 189 SER A C 1
ATOM 1476 O O . SER A 1 189 ? -27.342 23.002 18.741 1.00 71.06 189 SER A O 1
ATOM 1478 N N . GLN A 1 190 ? -27.435 24.843 17.460 1.00 80.31 190 GLN A N 1
ATOM 1479 C CA . GLN A 1 190 ? -26.288 24.488 16.620 1.00 80.31 190 GLN A CA 1
ATOM 1480 C C . GLN A 1 190 ? -25.571 25.717 16.031 1.00 80.31 190 GLN A C 1
ATOM 1482 O O . GLN A 1 190 ? -26.175 26.633 15.483 1.00 80.31 190 GLN A O 1
ATOM 1487 N N . LEU A 1 191 ? -24.244 25.720 16.111 1.00 83.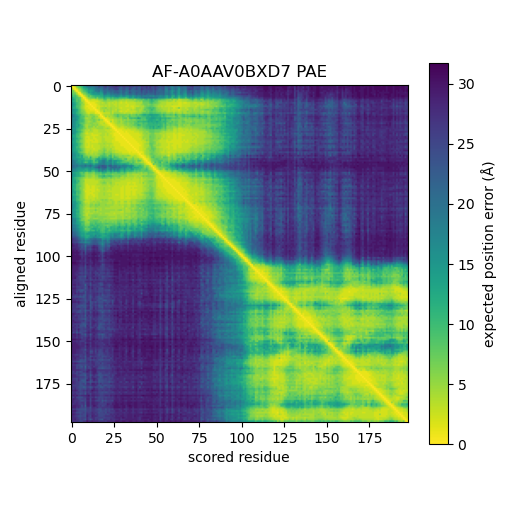94 191 LEU A N 1
ATOM 1488 C CA . LEU A 1 191 ? -23.356 26.703 15.508 1.00 83.94 191 LEU A CA 1
ATOM 1489 C C . LEU A 1 191 ? -22.597 26.038 14.357 1.00 83.94 191 LEU A C 1
ATOM 1491 O O . LEU A 1 191 ? -21.850 25.078 14.557 1.00 83.94 191 LEU A O 1
ATOM 1495 N N . PHE A 1 192 ? -22.804 26.563 13.157 1.00 84.75 192 PHE A N 1
ATOM 1496 C CA . PHE A 1 192 ? -22.191 26.109 11.919 1.00 84.75 192 PHE A CA 1
ATOM 1497 C C . PHE A 1 192 ? -21.278 27.207 11.376 1.00 84.75 192 PHE A C 1
ATOM 1499 O O . PHE A 1 192 ? -21.727 28.333 11.163 1.00 84.75 192 PHE A O 1
ATOM 1506 N N . ILE A 1 193 ? -20.004 26.899 11.153 1.00 88.44 193 ILE A N 1
ATOM 1507 C CA . ILE A 1 193 ? -19.032 27.834 10.576 1.00 88.44 193 ILE A CA 1
ATOM 1508 C C . ILE A 1 193 ? -18.412 27.180 9.352 1.00 88.44 193 ILE A C 1
ATOM 1510 O O . ILE A 1 193 ? -17.968 26.043 9.430 1.00 88.44 193 ILE A O 1
ATOM 1514 N N . SER A 1 194 ? -18.353 27.894 8.235 1.00 86.62 194 SER A N 1
ATOM 1515 C CA . SER A 1 194 ? -17.606 27.491 7.046 1.00 86.62 194 SER A CA 1
ATOM 1516 C C . SER A 1 194 ? -16.378 28.365 6.873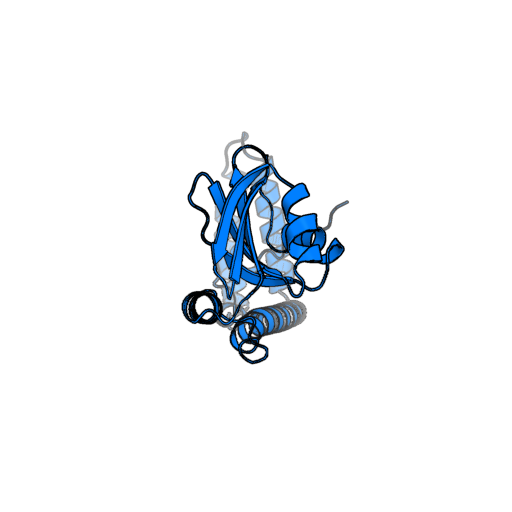 1.00 86.62 194 SER A C 1
ATOM 1518 O O . SER A 1 194 ? -16.475 29.592 6.945 1.00 86.62 194 SER A O 1
ATOM 1520 N N . ILE A 1 195 ? -15.233 27.742 6.620 1.00 89.38 195 ILE A N 1
ATOM 1521 C CA . ILE A 1 195 ? -13.963 28.408 6.349 1.00 89.38 195 ILE A CA 1
ATOM 1522 C C . ILE A 1 195 ? -13.369 27.949 5.022 1.00 89.38 195 ILE A C 1
ATOM 1524 O O . ILE A 1 195 ? -13.554 26.810 4.587 1.00 89.38 195 ILE A O 1
ATOM 1528 N N . HIS A 1 196 ? -12.620 28.842 4.388 1.00 87.06 196 HIS A N 1
ATOM 1529 C CA . HIS A 1 196 ? -11.813 28.569 3.213 1.00 87.06 196 HIS A CA 1
ATOM 1530 C C . HIS A 1 196 ? -10.328 28.644 3.573 1.00 87.06 196 HIS A C 1
ATOM 1532 O O . HIS A 1 196 ? -9.847 29.689 4.016 1.00 87.06 196 HIS A O 1
ATOM 1538 N N . LEU A 1 197 ? -9.612 27.543 3.364 1.00 84.38 197 LEU A N 1
ATOM 1539 C CA . LEU A 1 197 ? -8.156 27.476 3.424 1.00 84.38 197 LEU A CA 1
ATOM 1540 C C . LEU A 1 197 ? -7.601 27.793 2.031 1.00 84.38 197 LEU A C 1
ATOM 1542 O O . LEU A 1 197 ? -8.033 27.199 1.036 1.00 84.38 197 LEU A O 1
ATOM 1546 N N . SER A 1 198 ? -6.692 28.763 1.976 1.00 76.31 198 SER A N 1
ATOM 1547 C CA . SER A 1 198 ? -5.931 29.137 0.779 1.00 76.31 198 SER A CA 1
ATOM 1548 C C . SER A 1 198 ? -4.632 28.347 0.713 1.00 76.31 198 SER A C 1
ATOM 1550 O O . SER A 1 198 ? -3.997 28.196 1.779 1.00 76.31 198 SER A O 1
#

Nearest PDB structures (foldseek):
  6yxy-assembly1_BK  TM=9.303E-01  e=3.386E-03  Trypanosoma brucei brucei
  4it5-assembly1_A  TM=8.101E-01  e=6.782E-02  Vibrio cholerae
  3zzy-assembly2_B  TM=6.685E-01  e=1.620E+00  Homo sapiens
  5lsr-assembly1_B  TM=5.955E-01  e=9.547E-01  Synechococcus elongatus PCC 7942 = FACHB-805

Solvent-accessible surface area (backbone atoms only — not comparable to full-atom values): 11064 Å² total; per-residue (Å²): 134,84,85,77,73,62,91,65,55,44,38,53,70,48,71,41,60,71,58,79,64,39,75,68,54,52,64,66,57,53,53,51,34,43,54,57,46,50,68,72,47,39,57,90,82,50,67,80,93,50,47,72,60,31,51,53,53,45,52,53,43,49,55,34,44,63,44,52,68,39,68,70,50,32,51,51,51,50,49,54,50,50,53,52,49,49,52,50,48,47,58,54,46,56,67,66,65,57,68,81,75,63,73,58,54,45,64,56,33,47,47,36,49,76,68,54,72,52,41,23,32,40,34,45,29,33,42,52,85,80,52,78,81,49,74,67,58,53,48,53,66,43,41,76,48,38,68,65,45,78,25,37,68,73,51,60,102,63,29,44,32,37,36,34,32,35,81,40,69,65,28,43,56,56,50,43,68,76,29,51,70,75,46,74,49,80,52,102,69,31,40,38,38,32,25,38,42,126

Mean predicted aligned error: 17.5 Å

Radius of gyration: 28.36 Å; Cα contacts (8 Å, |Δi|>4): 246; chains: 1; bounding box: 54×62×57 Å

InterPro domains:
  IPR001623 DnaJ domain [PF00226] (9-78)
  IPR001623 DnaJ domain [PR00625] (11-29)
  IPR001623 DnaJ domain [PR00625] (34-49)
  IPR001623 DnaJ domain [PR00625] (53-73)
  IPR001623 DnaJ domain [PS50076] (9-81)
  IPR001623 DnaJ domain [SM00271] (8-73)
  IPR001623 DnaJ domain [cd06257] (9-70)
  IPR018253 DnaJ domain, conserved site [PS00636] (58-77)
  IPR036869 Chaperone J-domain superfamily [G3DSA:1.10.287.110] (2-107)
  IPR036869 Chaperone J-domain superfamily [SSF46565] (7-79)

pLDDT: mean 73.28, std 14.38, range [33.94, 90.81]

Sequence (198 aa):
MGRDEEVADHYSVLGLPSGEEGSKLSPEAIRKAYYAKAKALHPDKRPNSHNAAAHRDFQKLLNSYEVLKDERTRKRFDDECKAARDAKRRKVAVATTASDLKAPSGAAAQAKFRAGELRYVLEVTWSKKERQYTHGELRELLAEFGEVKFVYGMGSKKKGLVAFAMTSREALLSASKLGRVTCTTQVPSQLFISIHLS

Organism: NCBI:txid186058

Secondary structure (DSSP, 8-state):
---------HHHHHTPPPSHHHHTS-HHHHHHHHHHHHHHS-GGGS-GGGHHHHHHHHHHHHHHHHHHHSHHHHHHHHHHHHHHHHHHHHHHHTTTSTTSS-PPPHHHHHHHHHTT--SEEEEEEEETTT----HHHHHHHHHTTS-EEEEEE---SSEEEEEEEESSHHHHHHHGGGSEEEEEEEETTEEEEEEEE-

Foldseek 3Di:
DDPPVPLPQLCVLLPHDDDPRSLVDDLVVSVVSLVVVCVVLPLVVDPPVCNVVSVVSNVSSVVSNVQSNDPVSSVVSNVVVVVVVVVVVCVVVCVVVVPPVDLDALVVLVVCVVVLVQAAKEKEKEFVVVPDDDPVNLCVVLCVLHDKRWRDWDADPTMTIGMIGHPDPRSRVVSQVQFQWPDWDDDPSHTYTYGYDD